Protein AF-A0A7J3P529-F1 (afdb_monomer_lite)

Radius of gyration: 32.64 Å; chains: 1; bounding box: 66×47×99 Å

Foldseek 3Di:
DDPDDDDDLVLLVVLVVQVVQDDFQDKWAWDQDPPQGTWTDGRPDTGHQVVVVVVVVVVQWDFPFKDKAWAQPPPRFRAKDKQFAAPVPRDSQKDKAFWKAFPPVRDIDGQVCQDDPVGGAHPVPRHHDDDDPPGMDGPTIWIAHPVPRDIGRDTDMWMAGPVGDIHDPVNIDIDIGTIIGRHLPRDPVSVVSVVLVVVCVVCVVVPKHKDAQDWDQDPVVRDTDTAGIWIDDPPDIDGHHDDDPPPPDPDD

Sequence (252 aa):
MAFEDELTLSELRQVEILNRLLKPGEELRPERIRGIGVVYKIGELTIREERVSTLIKLGLFRIKGHVSFAICPVCGDLDLSLNLFCPNCNSQDLEKVDLVIHYECHYADDVSRFRTPKGLVCPVCDKPLKVVGVDYGRPGISYRCSTCMSVFQFPLFSLTCSNGHVLRLDELALHRSPVLVYEPSGSRQATAVSRVLSLIEALSSHGYRAEPFAVLRGQLSHLEHVVDALVHKGEKRCAVVLIDNSVASPDT

pLDDT: mean 82.53, std 16.7, range [26.55, 97.88]

Secondary structure (DSSP, 8-state):
-PPP-PPPHHHHHHHHHHHHH--TTPEEPPEEETTTEEEEEETTEEEEHHHHHHHHHTT-EEEEEEEEEEE-TTT----EEEEEE-TTT----EEEEEEEEETTT--EEEGGGTEETTEEB-TTT--B--SBTTTEEEEEEEEEETTT--EESS-EEEEEETT--EE-GGG-EEEEEEEEEE-GGGSHHHHHHHHHHHHHHHHHHTT-EEEEEEEEE-TTT--EEEEEEEEEETTEEEEE----GGG-----

Structure (mmCIF, N/CA/C/O backbone):
data_AF-A0A7J3P529-F1
#
_entry.id   AF-A0A7J3P529-F1
#
loop_
_atom_site.group_PDB
_atom_site.id
_atom_site.type_symbol
_atom_site.label_atom_id
_atom_site.label_alt_id
_atom_site.label_comp_id
_atom_site.label_asym_id
_atom_site.label_entity_id
_atom_site.label_seq_id
_atom_site.pdbx_PDB_ins_code
_atom_site.Cartn_x
_atom_site.Cartn_y
_atom_site.Cartn_z
_atom_site.occupancy
_atom_site.B_iso_or_equiv
_atom_site.auth_seq_id
_atom_site.auth_comp_id
_atom_site.auth_asym_id
_atom_site.auth_atom_id
_atom_site.pdbx_PDB_model_num
ATOM 1 N N . MET A 1 1 ? -16.904 -19.744 36.457 1.00 27.75 1 MET A N 1
ATOM 2 C CA . MET A 1 1 ? -16.895 -18.364 36.984 1.00 27.75 1 MET A CA 1
ATOM 3 C C . MET A 1 1 ? -16.041 -17.532 36.046 1.00 27.75 1 MET A C 1
ATOM 5 O O . MET A 1 1 ? -14.833 -17.475 36.225 1.00 27.75 1 MET A O 1
ATOM 9 N N . ALA A 1 2 ? -16.642 -17.024 34.972 1.00 27.16 2 ALA A N 1
ATOM 10 C CA . ALA A 1 2 ? -15.975 -16.091 34.073 1.00 27.16 2 ALA A CA 1
ATOM 11 C C . ALA A 1 2 ? -16.267 -14.693 34.617 1.00 27.16 2 ALA A C 1
ATOM 13 O O . ALA A 1 2 ? -17.433 -14.354 34.798 1.00 27.16 2 ALA A O 1
ATOM 14 N N . PHE A 1 3 ? -15.220 -13.953 34.969 1.00 26.55 3 PHE A N 1
ATOM 15 C CA . PHE A 1 3 ? -15.341 -12.535 35.275 1.00 26.55 3 PHE A CA 1
ATOM 16 C C . PHE A 1 3 ? -15.816 -11.839 33.997 1.00 26.55 3 PHE A C 1
ATOM 18 O O . PHE A 1 3 ? -15.198 -11.981 32.944 1.00 26.55 3 PHE A O 1
ATOM 25 N N . GLU A 1 4 ? -16.970 -11.187 34.082 1.00 36.03 4 GLU A N 1
ATOM 26 C CA . GLU A 1 4 ? -17.466 -10.278 33.059 1.00 36.03 4 GLU A CA 1
ATOM 27 C C . GLU A 1 4 ? -16.518 -9.072 33.036 1.00 36.03 4 GLU A C 1
ATOM 29 O O . GLU A 1 4 ? -16.350 -8.403 34.054 1.00 36.03 4 GLU A O 1
ATOM 34 N N . ASP A 1 5 ? -15.838 -8.840 31.911 1.00 39.00 5 ASP A N 1
ATOM 35 C CA . ASP A 1 5 ? -14.937 -7.696 31.749 1.00 39.00 5 ASP A CA 1
ATOM 36 C C . ASP A 1 5 ? -15.763 -6.394 31.757 1.00 39.00 5 ASP A C 1
ATOM 38 O O . ASP A 1 5 ? -16.374 -6.013 30.752 1.00 39.00 5 ASP A O 1
ATOM 42 N N . GLU A 1 6 ? -15.810 -5.717 32.908 1.00 46.78 6 GLU A N 1
ATOM 43 C CA . GLU A 1 6 ? -16.267 -4.330 33.012 1.00 46.78 6 GLU A CA 1
ATOM 44 C C . GLU A 1 6 ? -15.322 -3.425 32.210 1.00 46.78 6 GLU A C 1
ATOM 46 O O . GLU A 1 6 ? -14.114 -3.383 32.447 1.00 46.78 6 GLU A O 1
ATOM 51 N N . LEU A 1 7 ? -15.884 -2.673 31.260 1.00 51.19 7 LEU A N 1
ATOM 52 C CA . LEU A 1 7 ? -15.149 -1.643 30.534 1.00 51.19 7 LEU A CA 1
ATOM 53 C C . LEU A 1 7 ? -14.785 -0.498 31.481 1.00 51.19 7 LEU A C 1
ATOM 55 O O . LEU A 1 7 ? -15.615 0.020 32.228 1.00 51.19 7 LEU A O 1
ATOM 59 N N . THR A 1 8 ? -13.545 -0.043 31.394 1.00 54.94 8 THR A N 1
ATOM 60 C CA . THR A 1 8 ? -13.060 1.127 32.117 1.00 54.94 8 THR A CA 1
ATOM 61 C C . THR A 1 8 ? -13.708 2.414 31.584 1.00 54.94 8 THR A C 1
ATOM 63 O O . THR A 1 8 ? -14.065 2.531 30.410 1.00 54.94 8 THR A O 1
ATOM 66 N N . LEU A 1 9 ? -13.779 3.454 32.421 1.00 49.50 9 LEU A N 1
ATOM 67 C CA . LEU A 1 9 ? -14.242 4.803 32.040 1.00 49.50 9 LEU A CA 1
ATOM 68 C C . LEU A 1 9 ? -13.561 5.366 30.782 1.00 49.50 9 LEU A C 1
ATOM 70 O O . LEU A 1 9 ? -14.163 6.097 29.995 1.00 49.50 9 LEU A O 1
ATOM 74 N N . SER A 1 10 ? -12.285 5.026 30.600 1.00 53.75 10 SER A N 1
ATOM 75 C CA . SER A 1 10 ? -11.503 5.418 29.430 1.00 53.75 10 SER A CA 1
ATOM 76 C C . SER A 1 10 ? -12.065 4.801 28.146 1.00 53.75 10 SER A C 1
ATOM 78 O O . SER A 1 10 ? -12.174 5.484 27.128 1.00 53.75 10 SER A O 1
ATOM 80 N N . GLU A 1 11 ? -12.468 3.532 28.199 1.00 57.56 11 GLU A N 1
ATOM 81 C CA . GLU A 1 11 ? -13.007 2.796 27.054 1.00 57.56 11 GLU A CA 1
ATOM 82 C C . GLU A 1 11 ? -14.413 3.282 26.691 1.00 57.56 11 GLU A C 1
ATOM 84 O O . GLU A 1 11 ? -14.696 3.509 25.516 1.00 57.56 11 GLU A O 1
ATOM 89 N N . LEU A 1 12 ? -15.262 3.568 27.682 1.00 58.19 12 LEU A N 1
ATOM 90 C CA . LEU A 1 12 ? -16.601 4.131 27.454 1.00 58.19 12 LEU A CA 1
ATOM 91 C C . LEU A 1 12 ? -16.540 5.495 26.745 1.00 58.19 12 LEU A C 1
ATOM 93 O O . LEU A 1 12 ? -17.257 5.737 25.771 1.00 58.19 12 LEU A O 1
ATOM 97 N N . ARG A 1 13 ? -15.607 6.363 27.158 1.00 58.16 13 ARG A N 1
ATOM 98 C CA . ARG A 1 13 ? -15.369 7.660 26.505 1.00 58.16 13 ARG A CA 1
ATOM 99 C C . ARG A 1 13 ? -14.863 7.510 25.065 1.00 58.16 13 ARG A C 1
ATOM 101 O O . ARG A 1 13 ? -15.197 8.327 24.208 1.00 58.16 13 ARG A O 1
ATOM 108 N N . GLN A 1 14 ? -14.061 6.482 24.777 1.00 62.91 14 GLN A N 1
ATOM 109 C CA . GLN A 1 14 ? -13.600 6.202 23.412 1.00 62.91 14 GLN A CA 1
ATOM 110 C C . GLN A 1 14 ? -14.760 5.799 22.496 1.00 62.91 14 GLN A C 1
ATOM 112 O O . GLN A 1 14 ? -14.829 6.284 21.367 1.00 62.91 14 GLN A O 1
ATOM 117 N N . VAL A 1 15 ? -15.697 4.980 22.982 1.00 66.12 15 VAL A N 1
ATOM 118 C CA . VAL A 1 15 ? -16.893 4.585 22.220 1.00 66.12 15 VAL A CA 1
ATOM 119 C C . VAL A 1 15 ? -17.758 5.803 21.878 1.00 66.12 15 VAL A C 1
ATOM 121 O O . VAL A 1 15 ? -18.191 5.940 20.735 1.00 66.12 15 VAL A O 1
ATOM 124 N N . GLU A 1 16 ? -17.974 6.718 22.828 1.00 62.94 16 GLU A N 1
ATOM 125 C CA . GLU A 1 16 ? -18.722 7.961 22.586 1.00 62.94 16 GLU A CA 1
ATOM 126 C C . GLU A 1 16 ? -18.093 8.824 21.493 1.00 62.94 16 GLU A C 1
ATOM 128 O O . GLU A 1 16 ? -18.789 9.302 20.595 1.00 62.94 16 GLU A O 1
ATOM 133 N N . ILE A 1 17 ? -16.773 9.008 21.546 1.00 66.25 17 ILE A N 1
ATOM 134 C CA . ILE A 1 17 ? -16.053 9.781 20.533 1.00 66.25 17 ILE A CA 1
ATOM 135 C C . ILE A 1 17 ? -16.208 9.120 19.159 1.00 66.25 17 ILE A C 1
ATOM 137 O O . ILE A 1 17 ? -16.487 9.810 18.183 1.00 66.25 17 ILE A O 1
ATOM 141 N N . LEU A 1 18 ? -16.083 7.794 19.072 1.00 69.44 18 LEU A N 1
ATOM 142 C CA . LEU A 1 18 ? -16.220 7.073 17.806 1.00 69.44 18 LEU A CA 1
ATOM 143 C C . LEU A 1 18 ? -17.635 7.160 17.226 1.00 69.44 18 LEU A C 1
ATOM 145 O O . LEU A 1 18 ? -17.757 7.416 16.034 1.00 69.44 18 LEU A O 1
ATOM 149 N N . ASN A 1 19 ? -18.685 7.055 18.048 1.00 70.00 19 ASN A N 1
ATOM 150 C CA . ASN A 1 19 ? -20.075 7.217 17.596 1.00 70.00 19 ASN A CA 1
ATOM 151 C C . ASN A 1 19 ? -20.349 8.612 17.004 1.00 70.00 19 ASN A C 1
ATOM 153 O O . ASN A 1 19 ? -21.225 8.764 16.158 1.00 70.00 19 ASN A O 1
ATOM 157 N N . ARG A 1 20 ? -19.609 9.642 17.440 1.00 69.81 20 ARG A N 1
ATOM 158 C CA . ARG A 1 20 ? -19.696 10.995 16.864 1.00 69.81 20 ARG A CA 1
ATOM 159 C C . ARG A 1 20 ? -18.913 11.147 15.564 1.00 69.81 20 ARG A C 1
ATOM 161 O O . ARG A 1 20 ? -19.253 12.005 14.754 1.00 69.81 20 ARG A O 1
ATOM 168 N N . LEU A 1 21 ? -17.842 10.373 15.395 1.00 72.31 21 LEU A N 1
ATOM 169 C CA . LEU A 1 21 ? -16.923 10.493 14.262 1.00 72.31 21 LEU A CA 1
ATOM 170 C C . LEU A 1 21 ? -17.248 9.536 13.111 1.00 72.31 21 LEU A C 1
ATOM 172 O O . LEU A 1 21 ? -16.840 9.816 11.989 1.00 72.31 21 LEU A O 1
ATOM 176 N N . LEU A 1 22 ? -17.945 8.430 13.379 1.00 78.88 22 LEU A N 1
ATOM 177 C CA . LEU A 1 22 ? -18.183 7.345 12.428 1.00 78.88 22 LEU A CA 1
ATOM 178 C C . LEU A 1 22 ? -19.660 6.978 12.351 1.00 78.88 22 LEU A C 1
ATOM 180 O O . LEU A 1 22 ? -20.365 6.926 13.359 1.00 78.88 22 LEU A O 1
ATOM 184 N N . LYS A 1 23 ? -20.120 6.648 11.145 1.00 82.31 23 LYS A N 1
ATOM 185 C CA . LYS A 1 23 ? -21.473 6.134 10.911 1.00 82.31 23 LYS A CA 1
ATOM 186 C C . LYS A 1 23 ? -21.479 4.603 10.927 1.00 82.31 23 LYS A C 1
ATOM 188 O O . LYS A 1 23 ? -20.543 3.990 10.416 1.00 82.31 23 LYS A O 1
ATOM 193 N N . PRO A 1 24 ? -22.523 3.942 11.458 1.00 83.19 24 PRO A N 1
ATOM 194 C CA . PRO A 1 24 ? -22.658 2.494 11.326 1.00 83.19 24 PRO A CA 1
ATOM 195 C C . PRO A 1 24 ? -22.550 2.048 9.859 1.00 83.19 24 PRO A C 1
ATOM 197 O O . PRO A 1 24 ? -23.169 2.637 8.973 1.00 83.19 24 PRO A O 1
ATOM 200 N N . GLY A 1 25 ? -21.745 1.019 9.606 1.00 86.00 25 GLY A N 1
ATOM 201 C CA . GLY A 1 25 ? -21.410 0.518 8.273 1.00 86.00 25 GLY A CA 1
ATOM 202 C C . GLY A 1 25 ? -20.250 1.241 7.580 1.00 86.00 25 GLY A C 1
ATOM 203 O O . GLY A 1 25 ? -19.843 0.809 6.501 1.00 86.00 25 GLY A O 1
ATOM 204 N N . GLU A 1 26 ? -19.698 2.307 8.167 1.00 91.75 26 GLU A N 1
ATOM 205 C CA . GLU A 1 26 ? -18.571 3.044 7.593 1.00 91.75 26 GLU A CA 1
ATOM 206 C C . GLU A 1 26 ? -17.308 2.175 7.536 1.00 91.75 26 GLU A C 1
ATOM 208 O O . GLU A 1 26 ? -16.925 1.533 8.516 1.00 91.75 26 GLU A O 1
ATOM 213 N N . GLU A 1 27 ? -16.674 2.129 6.362 1.00 94.75 27 GLU A N 1
ATOM 214 C CA . GLU A 1 27 ? -15.471 1.335 6.120 1.00 94.75 27 GLU A CA 1
ATOM 215 C C . GLU A 1 27 ? -14.218 2.178 6.364 1.00 94.75 27 GLU A C 1
ATOM 217 O O . GLU A 1 27 ? -13.994 3.189 5.702 1.00 94.75 27 GLU A O 1
ATOM 222 N N . LEU A 1 28 ? -13.358 1.701 7.256 1.00 94.19 28 LEU A N 1
ATOM 223 C CA . LEU A 1 28 ? -12.029 2.239 7.485 1.00 94.19 28 LEU A CA 1
ATOM 224 C C . LEU A 1 28 ? -11.004 1.329 6.826 1.00 94.19 28 LEU A C 1
ATOM 226 O O . LEU A 1 28 ? -10.842 0.157 7.186 1.00 94.19 28 LEU A O 1
ATOM 230 N N . ARG A 1 29 ? -10.290 1.888 5.852 1.00 96.69 29 ARG A N 1
ATOM 231 C CA . ARG A 1 29 ? -9.220 1.187 5.147 1.00 96.69 29 ARG A CA 1
ATOM 232 C C . ARG A 1 29 ? -7.872 1.639 5.707 1.00 96.69 29 ARG A C 1
ATOM 234 O O . ARG A 1 29 ? -7.688 2.840 5.905 1.00 96.69 29 ARG A O 1
ATOM 241 N N . PRO A 1 30 ? -6.934 0.711 5.945 1.00 96.81 30 PRO A N 1
ATOM 242 C CA . PRO A 1 30 ? -5.592 1.082 6.350 1.00 96.81 30 PRO A CA 1
ATOM 243 C C . PRO A 1 30 ? -4.886 1.801 5.198 1.00 96.81 30 PRO A C 1
ATOM 245 O O . PRO A 1 30 ? -4.969 1.392 4.037 1.00 96.81 30 PRO A O 1
ATOM 248 N N . GLU A 1 31 ? -4.153 2.852 5.533 1.00 94.88 31 GLU A N 1
ATOM 249 C CA . GLU A 1 31 ? -3.303 3.605 4.619 1.00 94.88 31 GLU A CA 1
ATOM 250 C C . GLU A 1 31 ? -1.857 3.569 5.109 1.00 94.88 31 GLU A C 1
ATOM 252 O O . GLU A 1 31 ? -1.594 3.547 6.311 1.00 94.88 31 GLU A O 1
ATOM 257 N N . ARG A 1 32 ? -0.900 3.607 4.178 1.00 92.75 32 ARG A N 1
ATOM 258 C CA . ARG A 1 32 ? 0.515 3.791 4.515 1.00 92.75 32 ARG A CA 1
ATOM 259 C C . ARG A 1 32 ? 0.882 5.264 4.390 1.00 92.75 32 ARG A C 1
ATOM 261 O O . ARG A 1 32 ? 0.809 5.814 3.291 1.00 92.75 32 ARG A O 1
ATOM 268 N N . ILE A 1 33 ? 1.384 5.855 5.472 1.00 89.19 33 ILE A N 1
ATOM 269 C CA . ILE A 1 33 ? 2.015 7.180 5.455 1.00 89.19 33 ILE A CA 1
ATOM 270 C C . ILE A 1 33 ? 3.512 7.024 5.730 1.00 89.19 33 ILE A C 1
ATOM 272 O O . ILE A 1 33 ? 3.902 6.437 6.743 1.00 89.19 33 ILE A O 1
ATOM 276 N N . ARG A 1 34 ? 4.344 7.569 4.831 1.00 85.31 34 ARG A N 1
ATOM 277 C CA . ARG A 1 34 ? 5.810 7.558 4.974 1.00 85.31 34 ARG A CA 1
ATOM 278 C C . ARG A 1 34 ? 6.230 8.176 6.311 1.00 85.31 34 ARG A C 1
ATOM 280 O O . ARG A 1 34 ? 5.691 9.209 6.701 1.00 85.31 34 ARG A O 1
ATOM 287 N N . GLY A 1 35 ? 7.162 7.540 7.011 1.00 81.69 35 GLY A N 1
ATOM 288 C CA . GLY A 1 35 ? 7.665 7.955 8.325 1.00 81.69 35 GLY A CA 1
ATOM 289 C C . GLY A 1 35 ? 6.720 7.719 9.512 1.00 81.69 35 GLY A C 1
ATOM 290 O O . GLY A 1 35 ? 7.147 7.871 10.654 1.00 81.69 35 GLY A O 1
ATOM 291 N N . ILE A 1 36 ? 5.456 7.337 9.285 1.00 85.19 36 ILE A N 1
ATOM 292 C CA . ILE A 1 36 ? 4.487 7.040 10.358 1.00 85.19 36 ILE A CA 1
ATOM 293 C C . ILE A 1 36 ? 4.181 5.542 10.423 1.00 85.19 36 ILE A C 1
ATOM 295 O O . ILE A 1 36 ? 4.131 4.979 11.516 1.00 85.19 36 ILE A O 1
ATOM 299 N N . GLY A 1 37 ? 3.985 4.905 9.267 1.00 88.25 37 GLY A N 1
ATOM 300 C CA . GLY A 1 37 ? 3.602 3.501 9.143 1.00 88.25 37 GLY A CA 1
ATOM 301 C C . GLY A 1 37 ? 2.157 3.325 8.673 1.00 88.25 37 GLY A C 1
ATOM 302 O O . GLY A 1 37 ? 1.649 4.134 7.889 1.00 88.25 37 GLY A O 1
ATOM 303 N N . VAL A 1 38 ? 1.506 2.248 9.120 1.00 92.38 38 VAL A N 1
ATOM 304 C CA . VAL A 1 38 ? 0.100 1.971 8.793 1.00 92.38 38 VAL A CA 1
ATOM 305 C C . VAL A 1 38 ? -0.821 2.743 9.728 1.00 92.38 38 VAL A C 1
ATOM 307 O O . VAL A 1 38 ? -0.672 2.708 10.952 1.00 92.38 38 VAL A O 1
ATOM 310 N N . VAL A 1 39 ? -1.792 3.437 9.145 1.00 88.56 39 VAL A N 1
ATOM 311 C CA . VAL A 1 39 ? -2.738 4.286 9.863 1.00 88.56 39 VAL A CA 1
ATOM 312 C C . VAL A 1 39 ? -4.167 4.088 9.370 1.00 88.56 39 VAL A C 1
ATOM 314 O O . VAL A 1 39 ? -4.399 3.629 8.256 1.00 88.56 39 VAL A O 1
ATOM 317 N N . TYR A 1 40 ? -5.121 4.502 10.194 1.00 89.88 40 TYR A N 1
ATOM 318 C CA . TYR A 1 40 ? -6.536 4.619 9.871 1.00 89.88 40 TYR A CA 1
ATOM 319 C C . TYR A 1 40 ? -6.954 6.069 10.081 1.00 89.88 40 TYR A C 1
ATOM 321 O O . TYR A 1 40 ? -6.593 6.690 11.087 1.00 89.88 40 TYR A O 1
ATOM 329 N N . LYS A 1 41 ? -7.717 6.603 9.130 1.00 86.38 41 LYS A N 1
ATOM 330 C CA . LYS A 1 41 ? -8.313 7.933 9.238 1.00 86.38 41 LYS A CA 1
ATOM 331 C C . LYS A 1 41 ? -9.715 7.816 9.814 1.00 86.38 41 LYS A C 1
ATOM 333 O O . LYS A 1 41 ? -10.511 7.037 9.304 1.00 86.38 41 LYS A O 1
ATOM 338 N N . ILE A 1 42 ? -9.996 8.564 10.875 1.00 79.38 42 ILE A N 1
ATOM 339 C CA . ILE A 1 42 ? -11.308 8.625 11.531 1.00 79.38 42 ILE A CA 1
ATOM 340 C C . ILE A 1 42 ? -11.661 10.102 11.690 1.00 79.38 42 ILE A C 1
ATOM 342 O O . ILE A 1 42 ? -11.084 10.794 12.533 1.00 79.38 42 ILE A O 1
ATOM 346 N N . GLY A 1 43 ? -12.559 10.605 10.841 1.00 78.00 43 GLY A N 1
ATOM 347 C CA . GLY A 1 43 ? -12.723 12.048 10.654 1.00 78.00 43 GLY A CA 1
ATOM 348 C C . GLY A 1 43 ? -11.384 12.707 10.291 1.00 78.00 43 GLY A C 1
ATOM 349 O O . GLY A 1 43 ? -10.669 12.230 9.414 1.00 78.00 43 GLY A O 1
ATOM 350 N N . GLU A 1 44 ? -11.010 13.756 11.025 1.00 77.38 44 GLU A N 1
ATOM 351 C CA . GLU A 1 44 ? -9.729 14.469 10.865 1.00 77.38 44 GLU A CA 1
ATOM 352 C C . GLU A 1 44 ? -8.549 13.799 11.600 1.00 77.38 44 GLU A C 1
ATOM 354 O O . GLU A 1 44 ? -7.413 14.277 11.559 1.00 77.38 44 GLU A O 1
ATOM 359 N N . LEU A 1 45 ? -8.790 12.698 12.320 1.00 72.75 45 LEU A N 1
ATOM 360 C CA . LEU A 1 45 ? -7.760 12.020 13.104 1.00 72.75 45 LEU A CA 1
ATOM 361 C C . LEU A 1 45 ? -7.021 10.985 12.262 1.00 72.75 45 LEU A C 1
ATOM 363 O O . LEU A 1 45 ? -7.628 10.193 11.548 1.00 72.75 45 LEU A O 1
ATOM 367 N N . THR A 1 46 ? -5.700 10.930 12.433 1.00 78.75 46 THR A N 1
ATOM 368 C CA . THR A 1 46 ? -4.851 9.854 11.908 1.00 78.75 46 THR A CA 1
ATOM 369 C C . THR A 1 46 ? -4.375 8.985 13.066 1.00 78.75 46 THR A C 1
ATOM 371 O O . THR A 1 46 ? -3.650 9.449 13.947 1.00 78.75 46 THR A O 1
ATOM 374 N N . ILE A 1 47 ? -4.789 7.720 13.078 1.00 78.12 47 ILE A N 1
ATOM 375 C CA . ILE A 1 47 ? -4.513 6.783 14.170 1.00 78.12 47 ILE A CA 1
ATOM 376 C C . ILE A 1 47 ? -3.646 5.641 13.650 1.00 78.12 47 ILE A C 1
ATOM 378 O O . ILE A 1 47 ? -4.009 4.977 12.687 1.00 78.12 47 ILE A O 1
ATOM 382 N N . ARG A 1 48 ? -2.507 5.389 14.300 1.00 81.69 48 ARG A N 1
ATOM 383 C CA . ARG A 1 48 ? -1.628 4.258 13.969 1.00 81.69 48 ARG A CA 1
ATOM 384 C C . ARG A 1 48 ? -2.308 2.920 14.261 1.00 81.69 48 ARG A C 1
ATOM 386 O O . ARG A 1 48 ? -3.055 2.805 15.235 1.00 81.69 48 ARG A O 1
ATOM 393 N N . GLU A 1 49 ? -2.045 1.920 13.430 1.00 84.56 49 GLU A N 1
ATOM 394 C CA . GLU A 1 49 ? -2.697 0.608 13.482 1.00 84.56 49 GLU A CA 1
ATOM 395 C C . GLU A 1 49 ? -2.623 -0.069 14.857 1.00 84.56 49 GLU A C 1
ATOM 397 O O . GLU A 1 49 ? -3.624 -0.612 15.329 1.00 84.56 49 GLU A O 1
ATOM 402 N N . GLU A 1 50 ? -1.490 0.025 15.554 1.00 76.62 50 GLU A N 1
ATOM 403 C CA . GLU A 1 50 ? -1.328 -0.546 16.892 1.00 76.62 50 GLU A CA 1
ATOM 404 C C . GLU A 1 50 ? -2.366 -0.010 17.889 1.00 76.62 50 GLU A C 1
ATOM 406 O O . GLU A 1 50 ? -2.830 -0.750 18.754 1.00 76.62 50 GLU A O 1
ATOM 411 N N . ARG A 1 51 ? -2.807 1.246 17.735 1.00 70.81 51 ARG A N 1
ATOM 412 C CA . ARG A 1 51 ? -3.844 1.854 18.581 1.00 70.81 51 ARG A CA 1
ATOM 413 C C . ARG A 1 51 ? -5.250 1.446 18.154 1.00 70.81 51 ARG A C 1
ATOM 415 O O . ARG A 1 51 ? -6.141 1.365 18.994 1.00 70.81 51 ARG A O 1
ATOM 422 N N . VAL A 1 52 ? -5.448 1.167 16.867 1.00 75.94 52 VAL A N 1
ATOM 423 C CA . VAL A 1 52 ? -6.723 0.661 16.339 1.00 75.94 52 VAL A CA 1
ATOM 424 C C . VAL A 1 52 ? -6.976 -0.771 16.801 1.00 75.94 52 VAL A C 1
ATOM 426 O O . VAL A 1 52 ? -8.121 -1.132 17.054 1.00 75.94 52 VAL A O 1
ATOM 429 N N . SER A 1 53 ? -5.921 -1.562 17.023 1.00 68.81 53 SER A N 1
ATOM 430 C CA . SER A 1 53 ? -6.045 -2.919 17.570 1.00 68.81 53 SER A CA 1
ATOM 431 C C . SER A 1 53 ? -6.818 -2.966 18.897 1.00 68.81 53 SER A C 1
ATOM 433 O O . SER A 1 53 ? -7.622 -3.874 19.109 1.00 68.81 53 SER A O 1
ATOM 435 N N . THR A 1 54 ? -6.651 -1.956 19.758 1.00 65.00 54 THR A N 1
ATOM 436 C CA . THR A 1 54 ? -7.416 -1.814 21.004 1.00 65.00 54 THR A CA 1
ATOM 437 C C . THR A 1 54 ? -8.898 -1.582 20.723 1.00 65.00 54 THR A C 1
ATOM 439 O O . THR A 1 54 ? -9.741 -2.220 21.338 1.00 65.00 54 THR A O 1
ATOM 442 N N . LEU A 1 55 ? -9.227 -0.742 19.739 1.00 68.25 55 LEU A N 1
ATOM 443 C CA . LEU A 1 55 ? -10.613 -0.450 19.364 1.00 68.25 55 LEU A CA 1
ATOM 444 C C . LEU A 1 55 ? -11.328 -1.662 18.747 1.00 68.25 55 LEU A C 1
ATOM 446 O O . LEU A 1 55 ? -12.527 -1.838 18.946 1.00 68.25 55 LEU A O 1
ATOM 450 N N . ILE A 1 56 ? -10.598 -2.519 18.026 1.00 70.31 56 ILE A N 1
ATOM 451 C CA . ILE A 1 56 ? -11.131 -3.785 17.501 1.00 70.31 56 ILE A CA 1
ATOM 452 C C . ILE A 1 56 ? -11.510 -4.724 18.654 1.00 70.31 56 ILE A C 1
ATOM 454 O O . ILE A 1 56 ? -12.576 -5.336 18.614 1.00 70.31 56 ILE A O 1
ATOM 458 N N . LYS A 1 57 ? -10.678 -4.812 19.703 1.00 68.50 57 LYS A N 1
ATOM 459 C CA . LYS A 1 57 ? -10.951 -5.655 20.883 1.00 68.50 57 LYS A CA 1
ATOM 460 C C . LYS A 1 57 ? -12.215 -5.240 21.637 1.00 68.50 57 LYS A C 1
ATOM 462 O O . LYS A 1 57 ? -12.852 -6.094 22.237 1.00 68.50 57 LYS A O 1
ATOM 467 N N . LEU A 1 58 ? -12.614 -3.969 21.542 1.00 66.56 58 LEU A N 1
ATOM 468 C CA . LEU A 1 58 ? -13.872 -3.461 22.106 1.00 66.56 58 LEU A CA 1
ATOM 469 C C . LEU A 1 58 ? -15.126 -3.944 21.346 1.00 66.56 58 LEU A C 1
ATOM 471 O O . LEU A 1 58 ? -16.247 -3.613 21.729 1.00 66.56 58 LEU A O 1
ATOM 475 N N . GLY A 1 59 ? -14.966 -4.697 20.252 1.00 69.31 59 GLY A N 1
ATOM 476 C CA . GLY A 1 59 ? -16.083 -5.256 19.486 1.00 69.31 59 GLY A CA 1
ATOM 477 C C . GLY A 1 59 ? -16.870 -4.220 18.678 1.00 69.31 59 GLY A C 1
ATOM 478 O O . GLY A 1 59 ? -17.996 -4.490 18.279 1.00 69.31 59 GLY A O 1
ATOM 479 N N . LEU A 1 60 ? -16.293 -3.037 18.441 1.00 74.88 60 LEU A N 1
ATOM 480 C CA . LEU A 1 60 ? -16.925 -1.934 17.699 1.00 74.88 60 LEU A CA 1
ATOM 481 C C . LEU A 1 60 ? -16.779 -2.055 16.179 1.00 74.88 60 LEU A C 1
ATOM 483 O O . LEU A 1 60 ? -17.384 -1.287 15.432 1.00 74.88 60 LEU A O 1
ATOM 487 N N . PHE A 1 61 ? -15.920 -2.961 15.721 1.00 83.06 61 PHE A N 1
ATOM 488 C CA . PHE A 1 61 ? -15.575 -3.110 14.318 1.00 83.06 61 PHE A CA 1
ATOM 489 C C . PHE A 1 61 ? -15.688 -4.565 13.900 1.00 83.06 61 PHE A C 1
ATOM 491 O O . PHE A 1 61 ? -15.167 -5.460 14.567 1.00 83.06 61 PHE A O 1
ATOM 498 N N . ARG A 1 62 ? -16.274 -4.788 12.728 1.00 87.62 62 ARG A N 1
ATOM 499 C CA . ARG A 1 62 ? -16.183 -6.060 12.020 1.00 87.62 62 ARG A CA 1
ATOM 500 C C . ARG A 1 62 ? -15.058 -5.997 10.999 1.00 87.62 62 ARG A C 1
ATOM 502 O O . ARG A 1 62 ? -14.916 -5.020 10.266 1.00 87.62 62 ARG A O 1
ATOM 509 N N .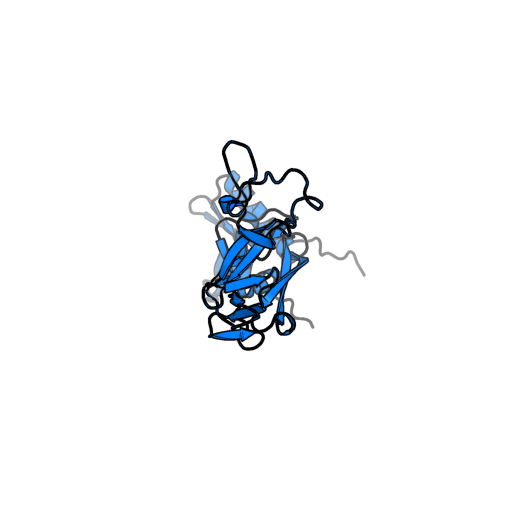 ILE A 1 63 ? -14.282 -7.069 10.897 1.00 90.88 63 ILE A N 1
ATOM 510 C CA . ILE A 1 63 ? -13.254 -7.195 9.861 1.00 90.88 63 ILE A CA 1
ATOM 511 C C . ILE A 1 63 ? -13.927 -7.642 8.558 1.00 90.88 63 ILE A C 1
ATOM 513 O O . ILE A 1 63 ? -14.546 -8.704 8.497 1.00 90.88 63 ILE A O 1
ATOM 517 N N . LYS A 1 64 ? -13.812 -6.829 7.505 1.00 95.00 64 LYS A N 1
ATOM 518 C CA . LYS A 1 64 ? -14.334 -7.136 6.159 1.00 95.00 64 LYS A CA 1
ATOM 519 C C . LYS A 1 64 ? -13.304 -7.838 5.275 1.00 95.00 64 LYS A C 1
ATOM 521 O O . LYS A 1 64 ? -13.674 -8.586 4.377 1.00 95.00 64 LYS A O 1
ATOM 526 N N . GLY A 1 65 ? -12.019 -7.588 5.507 1.00 96.19 65 GLY A N 1
ATOM 527 C CA . GLY A 1 65 ? -10.930 -8.092 4.676 1.00 96.19 65 GLY A CA 1
ATOM 528 C C . GLY A 1 65 ? -9.577 -7.590 5.161 1.00 96.19 65 GLY A C 1
ATOM 529 O O . GLY A 1 65 ? -9.461 -7.156 6.302 1.00 96.19 65 GLY A O 1
ATOM 530 N N . HIS A 1 66 ? -8.558 -7.654 4.301 1.00 96.69 66 HIS A N 1
ATOM 531 C CA . HIS A 1 66 ? -7.208 -7.179 4.610 1.00 96.69 66 HIS A CA 1
ATOM 532 C C . HIS A 1 66 ? -6.584 -6.459 3.411 1.00 96.69 66 HIS A C 1
ATOM 534 O O . HIS A 1 66 ? -6.873 -6.798 2.264 1.00 96.69 66 HIS A O 1
ATOM 540 N N . VAL A 1 67 ? -5.690 -5.516 3.692 1.00 97.31 67 VAL A N 1
ATOM 541 C CA . VAL A 1 67 ? -4.753 -4.919 2.735 1.00 97.31 67 VAL A CA 1
ATOM 542 C C . VAL A 1 67 ? -3.346 -5.384 3.100 1.00 97.31 67 VAL A C 1
ATOM 544 O O . VAL A 1 67 ? -2.999 -5.440 4.279 1.00 97.31 67 VAL A O 1
ATOM 547 N N . SER A 1 68 ? -2.544 -5.740 2.099 1.00 96.44 68 SER A N 1
ATOM 548 C CA . SER A 1 68 ? -1.150 -6.147 2.290 1.00 96.44 68 SER A CA 1
ATOM 549 C C . SER A 1 68 ? -0.202 -5.009 1.934 1.00 96.44 68 SER A C 1
ATOM 551 O O . SER A 1 68 ? -0.282 -4.454 0.839 1.00 96.44 68 SER A O 1
ATOM 553 N N . PHE A 1 69 ? 0.727 -4.710 2.835 1.00 95.56 69 PHE A N 1
ATOM 554 C CA . PHE A 1 69 ? 1.820 -3.773 2.619 1.00 95.56 69 PHE A CA 1
ATOM 555 C C . PHE A 1 69 ? 3.142 -4.533 2.554 1.00 95.56 69 PHE A C 1
ATOM 557 O O . PHE A 1 69 ? 3.420 -5.381 3.401 1.00 95.56 69 PHE A O 1
ATOM 564 N N . ALA A 1 70 ? 3.957 -4.229 1.545 1.00 95.31 70 ALA A N 1
ATOM 565 C CA . ALA A 1 70 ? 5.320 -4.736 1.474 1.00 95.31 70 ALA A CA 1
ATOM 566 C C . ALA A 1 70 ? 6.170 -4.100 2.577 1.00 95.31 70 ALA A C 1
ATOM 568 O O . ALA A 1 70 ? 6.155 -2.877 2.737 1.00 95.31 70 ALA A O 1
ATOM 569 N N . ILE A 1 71 ? 6.912 -4.933 3.303 1.00 95.50 71 ILE A N 1
ATOM 570 C CA . ILE A 1 71 ? 7.796 -4.511 4.385 1.00 95.50 71 ILE A CA 1
ATOM 571 C C . ILE A 1 71 ? 9.180 -5.134 4.231 1.00 95.50 71 ILE A C 1
ATOM 573 O O . ILE A 1 71 ? 9.349 -6.202 3.635 1.00 95.50 71 ILE A O 1
ATOM 577 N N . CYS A 1 72 ? 10.181 -4.472 4.803 1.00 96.00 72 CYS A N 1
ATOM 578 C CA . CYS A 1 72 ? 11.501 -5.056 4.958 1.00 96.00 72 CYS A CA 1
ATOM 579 C C . CYS A 1 72 ? 11.414 -6.266 5.907 1.00 96.00 72 CYS A C 1
ATOM 581 O O . CYS A 1 72 ? 10.992 -6.093 7.051 1.00 96.00 72 CYS A O 1
ATOM 583 N N . PRO A 1 73 ? 11.851 -7.469 5.498 1.00 96.06 73 PRO A N 1
ATOM 584 C CA . PRO A 1 73 ? 11.819 -8.648 6.365 1.00 96.06 73 PRO A CA 1
ATOM 585 C C . PRO A 1 73 ? 12.812 -8.553 7.535 1.00 96.06 73 PRO A C 1
ATOM 587 O O . PRO A 1 73 ? 12.675 -9.282 8.510 1.00 96.06 73 PRO A O 1
ATOM 590 N N . VAL A 1 74 ? 13.811 -7.665 7.443 1.00 95.69 74 VAL A N 1
ATOM 591 C CA . VAL A 1 74 ? 14.870 -7.513 8.452 1.00 95.69 74 VAL A CA 1
ATOM 592 C C . VAL A 1 74 ? 14.449 -6.567 9.577 1.00 95.69 74 VAL A C 1
ATOM 594 O O . VAL A 1 74 ? 14.619 -6.899 10.745 1.00 95.69 74 VAL A O 1
ATOM 597 N N . CYS A 1 75 ? 13.902 -5.391 9.249 1.00 94.31 75 CYS A N 1
ATOM 598 C CA . CYS A 1 75 ? 13.556 -4.365 10.244 1.00 94.31 75 CYS A CA 1
ATOM 599 C C . CYS A 1 75 ? 12.066 -3.998 10.309 1.00 94.31 75 CYS A C 1
ATOM 601 O O . CYS A 1 75 ? 11.692 -3.149 11.112 1.00 94.31 75 CYS A O 1
ATOM 603 N N . GLY A 1 76 ? 11.213 -4.597 9.472 1.00 92.25 76 GLY A N 1
ATOM 604 C CA . GLY A 1 76 ? 9.772 -4.318 9.435 1.00 92.25 76 GLY A CA 1
ATOM 605 C C . GLY A 1 76 ? 9.390 -2.977 8.801 1.00 92.25 76 GLY A C 1
ATOM 606 O O . GLY A 1 76 ? 8.217 -2.613 8.803 1.00 92.25 76 GLY A O 1
ATOM 607 N N . ASP A 1 77 ? 10.358 -2.239 8.257 1.00 92.50 77 ASP A N 1
ATOM 608 C CA . ASP A 1 77 ? 10.121 -0.924 7.671 1.00 92.50 77 ASP A CA 1
ATOM 609 C C . ASP A 1 77 ? 9.219 -0.993 6.428 1.00 92.50 77 ASP A C 1
ATOM 611 O O . ASP A 1 77 ? 9.411 -1.831 5.544 1.00 92.50 77 ASP A O 1
ATOM 615 N N . LEU A 1 78 ? 8.247 -0.082 6.365 1.00 91.88 78 LEU A N 1
ATOM 616 C CA . LEU A 1 78 ? 7.279 0.047 5.276 1.00 91.88 78 LEU A CA 1
ATOM 617 C C . LEU A 1 78 ? 7.763 0.992 4.168 1.00 91.88 78 LEU A C 1
ATOM 619 O O . LEU A 1 78 ? 7.177 1.016 3.078 1.00 91.88 78 LEU A O 1
ATOM 623 N N . ASP A 1 79 ? 8.806 1.784 4.426 1.00 92.81 79 ASP A N 1
ATOM 624 C CA . ASP A 1 79 ? 9.330 2.777 3.494 1.00 92.81 79 ASP A CA 1
ATOM 625 C C . ASP A 1 79 ? 10.410 2.184 2.590 1.00 92.81 79 ASP A C 1
ATOM 627 O O . ASP A 1 79 ? 11.613 2.302 2.810 1.00 92.81 79 ASP A O 1
ATOM 631 N N . LEU A 1 80 ? 9.936 1.543 1.521 1.00 93.50 80 LEU A N 1
ATOM 632 C CA . LEU A 1 80 ? 10.765 0.941 0.483 1.00 93.50 80 LEU A CA 1
ATOM 633 C C . LEU A 1 80 ? 10.900 1.876 -0.726 1.00 93.50 80 LEU A C 1
ATOM 635 O O . LEU A 1 80 ? 9.901 2.339 -1.290 1.00 93.50 80 LEU A O 1
ATOM 639 N N . SER A 1 81 ? 12.140 2.120 -1.141 1.00 94.81 81 SER A N 1
ATOM 640 C CA . SER A 1 81 ? 12.496 2.870 -2.349 1.00 94.81 81 SER A CA 1
ATOM 641 C C . SER A 1 81 ? 12.873 1.914 -3.474 1.00 94.81 81 SER A C 1
ATOM 643 O O . SER A 1 81 ? 13.654 0.994 -3.257 1.00 94.81 81 SER A O 1
ATOM 645 N N . LEU A 1 82 ? 12.325 2.134 -4.671 1.00 95.56 82 LEU A N 1
ATOM 646 C CA . LEU A 1 82 ? 12.676 1.387 -5.878 1.00 95.56 82 LEU A CA 1
ATOM 647 C C . LEU A 1 82 ? 13.913 2.001 -6.528 1.00 95.56 82 LEU A C 1
ATOM 649 O O . LEU A 1 82 ? 13.909 3.180 -6.875 1.00 95.56 82 LEU A O 1
ATOM 653 N N . ASN A 1 83 ? 14.927 1.177 -6.750 1.00 95.94 83 ASN A N 1
ATOM 654 C CA . ASN A 1 83 ? 16.142 1.540 -7.458 1.00 95.94 83 ASN A CA 1
ATOM 655 C C . ASN A 1 83 ? 16.183 0.807 -8.795 1.00 95.94 83 ASN A C 1
ATOM 657 O O . ASN A 1 83 ? 15.939 -0.397 -8.832 1.00 95.94 83 ASN A O 1
ATOM 661 N N . LEU A 1 84 ? 16.516 1.514 -9.873 1.00 97.06 84 LEU A N 1
ATOM 662 C CA . LEU A 1 84 ? 16.668 0.944 -11.212 1.00 97.06 84 LEU A CA 1
ATOM 663 C C . LEU A 1 84 ? 18.140 0.975 -11.626 1.00 97.06 84 LEU A C 1
ATOM 665 O O . LEU A 1 84 ? 18.832 1.952 -11.349 1.00 97.06 84 LEU A O 1
ATOM 669 N N . PHE A 1 85 ? 18.601 -0.073 -12.306 1.00 97.25 85 PHE A N 1
ATOM 670 C CA . PHE A 1 85 ? 19.991 -0.237 -12.720 1.00 97.25 85 PHE A CA 1
ATOM 671 C C . PHE A 1 85 ? 20.095 -0.732 -14.162 1.00 97.25 85 PHE A C 1
ATOM 673 O O . PHE A 1 85 ? 19.267 -1.504 -14.656 1.00 97.25 85 PHE A O 1
ATOM 680 N N . CYS A 1 86 ? 21.164 -0.310 -14.830 1.00 97.88 86 CYS A N 1
ATOM 681 C CA . CYS A 1 86 ? 21.553 -0.810 -16.136 1.00 97.88 86 CYS A CA 1
ATOM 682 C C . CYS A 1 86 ? 21.948 -2.296 -16.053 1.00 97.88 86 CYS A C 1
ATOM 684 O O . CYS A 1 86 ? 22.859 -2.622 -15.293 1.00 97.88 86 CYS A O 1
ATOM 686 N N . PRO A 1 87 ? 21.375 -3.196 -16.871 1.00 97.75 87 PRO A N 1
ATOM 687 C CA . PRO A 1 87 ? 21.760 -4.606 -16.883 1.00 97.75 87 PRO A CA 1
ATOM 688 C C . PRO A 1 87 ? 23.188 -4.844 -17.395 1.00 97.75 87 PRO A C 1
ATOM 690 O O . PRO A 1 87 ? 23.767 -5.884 -17.105 1.00 97.75 87 PRO A O 1
ATOM 693 N N . ASN A 1 88 ? 23.768 -3.892 -18.133 1.00 97.44 88 ASN A N 1
ATOM 694 C CA . ASN A 1 88 ? 25.089 -4.052 -18.747 1.00 97.44 88 ASN A CA 1
ATOM 695 C C . ASN A 1 88 ? 26.241 -3.520 -17.885 1.00 97.44 88 ASN A C 1
ATOM 697 O O . ASN A 1 88 ? 27.353 -4.027 -17.980 1.00 97.44 88 ASN A O 1
ATOM 701 N N . CYS A 1 89 ? 26.007 -2.488 -17.066 1.00 97.62 89 CYS A N 1
ATOM 702 C CA . CYS A 1 89 ? 27.064 -1.867 -16.254 1.00 97.62 89 CYS A CA 1
ATOM 703 C C . CYS A 1 89 ? 26.659 -1.545 -14.809 1.00 97.62 89 CYS A C 1
ATOM 705 O O . CYS A 1 89 ? 27.450 -0.966 -14.073 1.00 97.62 89 CYS A O 1
ATOM 707 N N . ASN A 1 90 ? 25.432 -1.882 -14.406 1.00 97.00 90 ASN A N 1
ATOM 708 C CA . ASN A 1 90 ? 24.882 -1.649 -13.070 1.00 97.00 90 ASN A CA 1
ATOM 709 C C . ASN A 1 90 ? 24.796 -0.171 -12.624 1.00 97.00 90 ASN A C 1
ATOM 711 O O . ASN A 1 90 ? 24.593 0.107 -11.446 1.00 97.00 90 ASN A O 1
ATOM 715 N N . SER A 1 91 ? 24.923 0.789 -13.548 1.00 97.75 91 SER A N 1
ATOM 716 C CA . SER A 1 91 ? 24.718 2.221 -13.276 1.00 97.75 91 SER A CA 1
ATOM 717 C C . SER A 1 91 ? 23.236 2.564 -13.074 1.00 97.75 91 SER A C 1
ATOM 719 O O . SER A 1 91 ? 22.375 1.990 -13.742 1.00 97.75 91 SER A O 1
ATOM 721 N N . GLN A 1 92 ? 22.948 3.528 -12.194 1.00 96.81 92 GLN A N 1
ATOM 722 C CA . GLN A 1 92 ? 21.607 4.100 -11.985 1.00 96.81 92 GLN A CA 1
ATOM 723 C C . GLN A 1 92 ? 21.316 5.313 -12.885 1.00 96.81 92 GLN A C 1
ATOM 725 O O . GLN A 1 92 ? 20.198 5.823 -12.882 1.00 96.81 92 GLN A O 1
ATOM 730 N N . ASP A 1 93 ? 22.307 5.781 -13.650 1.00 97.62 93 ASP A N 1
ATOM 731 C CA . ASP A 1 93 ? 22.172 6.914 -14.569 1.00 97.62 93 ASP A CA 1
ATOM 732 C C . ASP A 1 93 ? 21.441 6.468 -15.844 1.00 97.62 93 ASP A C 1
ATOM 734 O O . ASP A 1 93 ? 22.049 6.050 -16.839 1.00 97.62 93 ASP A O 1
ATOM 738 N N . LEU A 1 94 ? 20.110 6.441 -15.736 1.00 96.81 94 LEU A N 1
ATOM 739 C CA . LEU A 1 94 ? 19.184 5.954 -16.749 1.00 96.81 94 LEU A CA 1
ATOM 740 C C . LEU A 1 94 ? 18.244 7.069 -17.214 1.00 96.81 94 LEU A C 1
ATOM 742 O O . LEU A 1 94 ? 17.533 7.678 -16.416 1.00 96.81 94 LEU A O 1
ATOM 746 N N . GLU A 1 95 ? 18.154 7.245 -18.526 1.00 95.69 95 GLU A N 1
ATOM 747 C CA . GLU A 1 95 ? 17.189 8.115 -19.188 1.00 95.69 95 GLU A CA 1
ATOM 748 C C . GLU A 1 95 ? 16.064 7.277 -19.805 1.00 95.69 95 GLU A C 1
ATOM 750 O O . GLU A 1 95 ? 16.309 6.282 -20.490 1.00 95.69 95 GLU A O 1
ATOM 755 N N . LYS A 1 96 ? 14.808 7.675 -19.587 1.00 95.25 96 LYS A N 1
ATOM 756 C CA . LYS A 1 96 ? 13.652 7.046 -20.235 1.00 95.25 96 LYS A CA 1
ATOM 757 C C . LYS A 1 96 ? 13.499 7.597 -21.653 1.00 95.25 96 LYS A C 1
ATOM 759 O O . LYS A 1 96 ? 13.361 8.804 -21.818 1.00 95.25 96 LYS A O 1
ATOM 764 N N . VAL A 1 97 ? 13.439 6.716 -22.647 1.00 94.44 97 VAL A N 1
ATOM 765 C CA . VAL A 1 97 ? 13.327 7.069 -24.072 1.00 94.44 97 VAL A CA 1
ATOM 766 C C . VAL A 1 97 ? 12.181 6.307 -24.744 1.00 94.44 97 VAL A C 1
ATOM 768 O O . VAL A 1 97 ? 11.873 5.178 -24.364 1.00 94.44 97 VAL A O 1
ATOM 771 N N . ASP A 1 98 ? 11.537 6.904 -25.744 1.00 94.62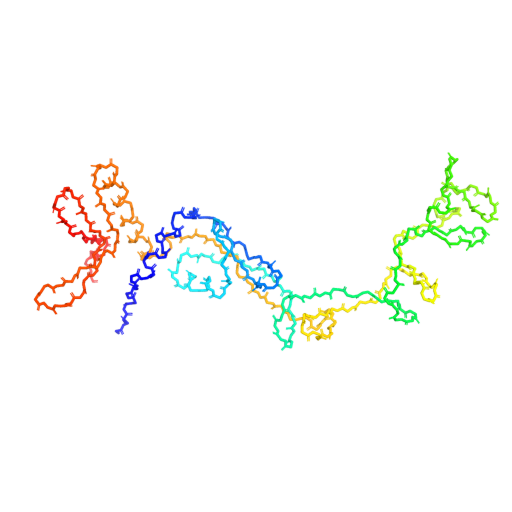 98 ASP A N 1
ATOM 772 C CA . ASP A 1 98 ? 10.578 6.230 -26.631 1.00 94.62 98 ASP A CA 1
ATOM 773 C C . ASP A 1 98 ? 11.316 5.825 -27.909 1.00 94.62 98 ASP A C 1
ATOM 775 O O . ASP A 1 98 ? 11.518 6.635 -28.815 1.00 94.62 98 ASP A O 1
ATOM 779 N N . LEU A 1 99 ? 11.806 4.585 -27.931 1.00 94.19 99 LEU A N 1
ATOM 780 C CA . LEU A 1 99 ? 12.785 4.132 -28.913 1.00 94.19 99 LEU A CA 1
ATOM 781 C C . LEU A 1 99 ? 12.151 3.926 -30.293 1.00 94.19 99 LEU A C 1
ATOM 783 O O . LEU A 1 99 ? 11.161 3.205 -30.443 1.00 94.19 99 LEU A O 1
ATOM 787 N N . VAL A 1 100 ? 12.795 4.491 -31.310 1.00 94.88 100 VAL A N 1
ATOM 788 C CA . VAL A 1 100 ? 12.519 4.260 -32.729 1.00 94.88 100 VAL A CA 1
ATOM 789 C C . VAL A 1 100 ? 13.768 3.684 -33.383 1.00 94.88 100 VAL A C 1
ATOM 791 O O . VAL A 1 100 ? 14.859 4.209 -33.196 1.00 94.88 100 VAL A O 1
ATOM 794 N N . ILE A 1 101 ? 13.600 2.611 -34.154 1.00 94.62 101 ILE A N 1
ATOM 795 C CA . ILE A 1 101 ? 14.660 1.919 -34.894 1.00 94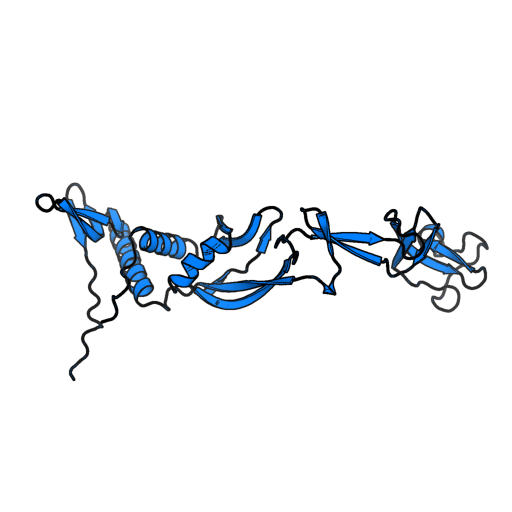.62 101 ILE A CA 1
ATOM 796 C C . ILE A 1 101 ? 14.297 1.971 -36.374 1.00 94.62 101 ILE A C 1
ATOM 798 O O . ILE A 1 101 ? 13.360 1.299 -36.796 1.00 94.62 101 ILE A O 1
ATOM 802 N N . HIS A 1 102 ? 15.015 2.744 -37.181 1.00 96.88 102 HIS A N 1
ATOM 803 C CA . HIS A 1 102 ? 14.814 2.729 -38.628 1.00 96.88 102 HIS A CA 1
ATOM 804 C C . HIS A 1 102 ? 15.427 1.455 -39.215 1.00 96.88 102 HIS A C 1
ATOM 806 O O . HIS A 1 102 ? 16.617 1.208 -39.028 1.00 96.88 102 HIS A O 1
ATOM 812 N N . TYR A 1 103 ? 14.637 0.634 -39.910 1.00 96.31 103 TYR A N 1
ATOM 813 C CA . TYR A 1 103 ? 15.114 -0.681 -40.339 1.00 96.31 103 TYR A CA 1
ATOM 814 C C . TYR A 1 103 ? 16.127 -0.607 -41.477 1.00 96.31 103 TYR A C 1
ATOM 816 O O . TYR A 1 103 ? 17.056 -1.406 -41.493 1.00 96.31 103 TYR A O 1
ATOM 824 N N . GLU A 1 104 ? 15.989 0.359 -42.388 1.00 95.69 104 GLU A N 1
ATOM 825 C CA . GLU A 1 104 ? 16.846 0.421 -43.573 1.00 95.69 104 GLU A CA 1
ATOM 826 C C . GLU A 1 104 ? 18.281 0.871 -43.258 1.00 95.69 104 GLU A C 1
ATOM 828 O O . GLU A 1 104 ? 19.229 0.332 -43.820 1.00 95.69 104 GLU A O 1
ATOM 833 N N . CYS A 1 105 ? 18.463 1.845 -42.359 1.00 96.12 105 CYS A N 1
ATOM 834 C CA . CYS A 1 105 ? 19.799 2.335 -41.985 1.00 96.12 105 CYS A CA 1
ATOM 835 C C . CYS A 1 105 ? 20.249 1.919 -40.579 1.00 96.12 105 CYS A C 1
ATOM 837 O O . CYS A 1 105 ? 21.317 2.333 -40.134 1.00 96.12 105 CYS A O 1
ATOM 839 N N . HIS A 1 106 ? 19.426 1.149 -39.864 1.00 93.75 106 HIS A N 1
ATOM 840 C CA . HIS A 1 106 ? 19.661 0.674 -38.495 1.00 93.75 106 HIS A CA 1
ATOM 841 C C . HIS A 1 106 ? 19.871 1.766 -37.432 1.00 93.75 106 HIS A C 1
ATOM 843 O O . HIS A 1 106 ? 20.242 1.457 -36.300 1.00 93.75 106 HIS A O 1
ATOM 849 N N . TYR A 1 107 ? 19.610 3.038 -37.751 1.00 93.94 107 TYR A N 1
ATOM 850 C CA . TYR A 1 107 ? 19.694 4.112 -36.767 1.00 93.94 107 TYR A CA 1
ATOM 851 C C . TYR A 1 107 ? 18.576 3.975 -35.728 1.00 93.94 107 TYR A C 1
ATOM 853 O O . TYR A 1 107 ? 17.396 3.890 -36.083 1.00 93.94 107 TYR A O 1
ATOM 861 N N . ALA A 1 108 ? 18.960 3.973 -34.451 1.00 91.62 108 ALA A N 1
ATOM 862 C CA . ALA A 1 108 ? 18.063 3.818 -33.318 1.00 91.62 108 ALA A CA 1
ATOM 863 C C . ALA A 1 108 ? 18.254 4.958 -32.315 1.00 91.62 108 ALA A C 1
ATOM 865 O O . ALA A 1 108 ? 19.363 5.177 -31.830 1.00 91.62 108 ALA A O 1
ATOM 866 N N . ASP A 1 109 ? 17.181 5.681 -32.000 1.00 91.75 109 ASP A N 1
ATOM 867 C CA . ASP A 1 109 ? 17.223 6.797 -31.051 1.00 91.75 109 ASP A CA 1
ATOM 868 C C . ASP A 1 109 ? 15.821 7.110 -30.494 1.00 91.75 109 ASP A C 1
ATOM 870 O O . ASP A 1 109 ? 14.838 6.459 -30.852 1.00 91.75 109 ASP A O 1
ATOM 874 N N . ASP A 1 110 ? 15.716 8.097 -29.605 1.00 93.25 110 ASP A N 1
ATOM 875 C CA . ASP A 1 110 ? 14.428 8.587 -29.116 1.00 93.25 110 ASP A CA 1
ATOM 876 C C . ASP A 1 110 ? 13.590 9.180 -30.260 1.00 93.25 110 ASP A C 1
ATOM 878 O O . ASP A 1 110 ? 14.109 9.861 -31.148 1.00 93.25 110 ASP A O 1
ATOM 882 N N . VAL A 1 111 ? 12.272 8.972 -30.218 1.00 94.38 111 VAL A N 1
ATOM 883 C CA . VAL A 1 111 ? 11.322 9.460 -31.228 1.00 94.38 111 VAL A CA 1
ATOM 884 C C . VAL A 1 111 ? 11.460 10.960 -31.508 1.00 94.38 111 VAL A C 1
ATOM 886 O O . VAL A 1 111 ? 11.221 11.390 -32.636 1.00 94.38 111 VAL A O 1
ATOM 889 N N . SER A 1 112 ? 11.870 11.769 -30.525 1.00 93.81 112 SER A N 1
ATOM 890 C CA . SER A 1 112 ? 12.116 13.204 -30.704 1.00 93.81 112 SER A CA 1
ATOM 891 C C . SER A 1 112 ? 13.165 13.505 -31.778 1.00 93.81 112 SER A C 1
ATOM 893 O O . SER A 1 112 ? 13.006 14.488 -32.498 1.00 93.81 112 SER A O 1
ATOM 895 N N . ARG A 1 113 ? 14.167 12.636 -31.971 1.00 94.25 113 ARG A N 1
ATOM 896 C CA . ARG A 1 113 ? 15.196 12.765 -33.021 1.00 94.25 113 ARG A CA 1
ATOM 897 C C . ARG A 1 113 ? 14.667 12.509 -34.430 1.00 94.25 113 ARG A C 1
ATOM 899 O O . ARG A 1 113 ? 15.292 12.937 -35.393 1.00 94.25 113 ARG A O 1
ATOM 906 N N . PHE A 1 114 ? 13.525 11.836 -34.546 1.00 94.81 114 PHE A N 1
ATOM 907 C CA . PHE A 1 114 ? 12.872 11.545 -35.820 1.00 94.81 114 PHE A CA 1
ATOM 908 C C . PHE A 1 114 ? 11.743 12.533 -36.134 1.00 94.81 114 PHE A C 1
ATOM 910 O O . PHE A 1 114 ? 11.253 12.575 -37.261 1.00 94.81 114 PHE A O 1
ATOM 917 N N . ARG A 1 115 ? 11.270 13.315 -35.154 1.00 95.50 115 ARG A N 1
ATOM 918 C CA . ARG A 1 115 ? 10.137 14.230 -35.342 1.00 95.50 115 ARG A CA 1
ATOM 919 C C . ARG A 1 115 ? 10.544 15.455 -36.154 1.00 95.50 115 ARG A C 1
ATOM 921 O O . ARG A 1 115 ? 11.407 16.228 -35.756 1.00 95.50 115 ARG A O 1
ATOM 928 N N . THR A 1 116 ? 9.826 15.678 -37.248 1.00 93.50 116 THR A N 1
ATOM 929 C CA . THR A 1 116 ? 9.923 16.875 -38.090 1.00 93.50 116 THR A CA 1
ATOM 930 C C . THR A 1 116 ? 8.523 17.438 -38.370 1.00 93.50 116 THR A C 1
ATOM 932 O O . THR A 1 116 ? 7.529 16.735 -38.160 1.00 93.50 116 THR A O 1
ATOM 935 N N . PRO A 1 117 ? 8.395 18.663 -38.918 1.00 93.31 117 PRO A N 1
ATOM 936 C CA . PRO A 1 117 ? 7.101 19.187 -39.370 1.00 93.31 117 PRO A CA 1
ATOM 937 C C . PRO A 1 117 ? 6.403 18.319 -40.431 1.00 93.31 117 PRO A C 1
ATOM 939 O O . PRO A 1 117 ? 5.195 18.425 -40.610 1.00 93.31 117 PRO A O 1
ATOM 942 N N . LYS A 1 118 ? 7.151 17.458 -41.137 1.00 88.12 118 LYS A N 1
ATOM 943 C CA . LYS A 1 118 ? 6.641 16.554 -42.181 1.00 88.12 118 LYS A CA 1
ATOM 944 C C . LYS A 1 118 ? 6.243 15.171 -41.641 1.00 88.12 118 LYS A C 1
ATOM 946 O O . LYS A 1 118 ? 5.867 14.305 -42.425 1.00 88.12 118 LYS A O 1
ATOM 951 N N . GLY A 1 119 ? 6.343 14.951 -40.329 1.00 92.88 119 GLY A N 1
ATOM 952 C CA . GLY A 1 119 ? 6.161 13.647 -39.690 1.00 92.88 119 GLY A CA 1
ATOM 953 C C . GLY A 1 119 ? 7.485 13.034 -39.231 1.00 92.88 119 GLY A C 1
ATOM 954 O O . GLY A 1 119 ? 8.439 13.755 -38.929 1.00 92.88 119 GLY A O 1
ATOM 955 N N . LEU A 1 120 ? 7.539 11.702 -39.142 1.00 95.69 120 LEU A N 1
ATOM 956 C CA . LEU A 1 120 ? 8.746 10.983 -38.732 1.00 95.69 120 LEU A CA 1
ATOM 957 C C . LEU A 1 120 ? 9.703 10.822 -39.918 1.00 95.69 120 LEU A C 1
ATOM 959 O O . LEU A 1 120 ? 9.332 10.264 -40.948 1.00 95.69 120 LEU A O 1
ATOM 963 N N . VAL A 1 121 ? 10.933 11.303 -39.766 1.00 97.00 121 VAL A N 1
ATOM 964 C CA . VAL A 1 121 ? 11.997 11.249 -40.775 1.00 97.00 121 VAL A CA 1
ATOM 965 C C . VAL A 1 121 ? 13.292 10.819 -40.094 1.00 97.00 121 VAL A C 1
ATOM 967 O O . VAL A 1 121 ? 13.607 11.282 -39.001 1.00 97.00 121 VAL A O 1
ATOM 970 N N . CYS A 1 122 ? 14.041 9.910 -40.715 1.00 96.25 122 CYS A N 1
ATOM 971 C CA . CYS A 1 122 ? 15.326 9.472 -40.184 1.00 96.25 122 CYS A CA 1
ATOM 972 C C . CYS A 1 122 ? 16.356 10.612 -40.274 1.00 96.25 122 CYS A C 1
ATOM 974 O O . CYS A 1 122 ? 16.648 11.050 -41.385 1.00 96.25 122 CYS A O 1
ATOM 976 N N . PRO A 1 123 ? 16.998 11.037 -39.170 1.00 95.62 123 PRO A N 1
ATOM 977 C CA . PRO A 1 123 ? 17.983 12.122 -39.211 1.00 95.62 123 PRO A CA 1
ATOM 978 C C . PRO A 1 123 ? 19.306 11.721 -39.886 1.00 95.62 123 PRO A C 1
ATOM 980 O O . PRO A 1 123 ? 20.131 12.583 -40.166 1.00 95.62 123 PRO A O 1
ATOM 983 N N . VAL A 1 124 ? 19.522 10.423 -40.137 1.00 96.25 124 VAL A N 1
ATOM 984 C CA . VAL A 1 124 ? 20.752 9.897 -40.754 1.00 96.25 124 VAL A CA 1
ATOM 985 C C . VAL A 1 124 ? 20.633 9.760 -42.273 1.00 96.25 124 VAL A C 1
ATOM 987 O O . VAL A 1 124 ? 21.606 9.995 -42.978 1.00 96.25 124 VAL A O 1
ATOM 990 N N . CYS A 1 125 ? 19.463 9.373 -42.793 1.00 96.38 125 CYS A N 1
ATOM 991 C CA . CYS A 1 125 ? 19.278 9.113 -44.230 1.00 96.38 125 CYS A CA 1
ATOM 992 C C . CYS A 1 125 ? 18.159 9.934 -44.888 1.00 96.38 125 CYS A C 1
ATOM 994 O O . CYS A 1 125 ? 17.888 9.739 -46.068 1.00 96.38 125 CYS A O 1
ATOM 996 N N . ASP A 1 126 ? 17.500 10.814 -44.128 1.00 95.50 126 ASP A N 1
ATOM 997 C CA . ASP A 1 126 ? 16.419 11.711 -44.566 1.00 95.50 126 ASP A CA 1
ATOM 998 C C . ASP A 1 126 ? 15.177 11.002 -45.151 1.00 95.50 126 ASP A C 1
ATOM 1000 O O . ASP A 1 126 ? 14.299 11.614 -45.760 1.00 95.50 126 ASP A O 1
ATOM 1004 N N . LYS A 1 127 ? 15.060 9.682 -44.949 1.00 95.81 127 LYS A N 1
ATOM 1005 C CA . LYS A 1 127 ? 13.902 8.904 -45.404 1.00 95.81 127 LYS A CA 1
ATOM 1006 C C . LYS A 1 127 ? 12.720 9.032 -44.440 1.00 95.81 127 LYS A C 1
ATOM 1008 O O . LYS A 1 127 ? 12.922 8.989 -43.222 1.00 95.81 127 LYS A O 1
ATOM 1013 N N . PRO A 1 128 ? 11.483 9.159 -44.954 1.00 96.00 128 PRO A N 1
ATOM 1014 C CA . PRO A 1 128 ? 10.286 9.203 -44.125 1.00 96.00 128 PRO A CA 1
ATOM 1015 C C . PRO A 1 128 ? 9.944 7.818 -43.563 1.00 96.00 128 PRO A C 1
ATOM 1017 O O . PRO A 1 128 ? 9.947 6.827 -44.288 1.00 96.00 128 PRO A O 1
ATOM 1020 N N . LEU A 1 129 ? 9.574 7.776 -42.287 1.00 95.44 129 LEU A N 1
ATOM 1021 C CA . LEU A 1 129 ? 9.109 6.592 -41.568 1.00 95.44 129 LEU A CA 1
ATOM 1022 C C . LEU A 1 129 ? 7.573 6.586 -41.596 1.00 95.44 129 LEU A C 1
ATOM 1024 O O . LEU A 1 129 ? 6.945 7.341 -40.851 1.00 95.44 129 LEU A O 1
ATOM 1028 N N . LYS A 1 130 ? 6.952 5.780 -42.467 1.00 94.25 130 LYS A N 1
ATOM 1029 C CA . LYS A 1 130 ? 5.496 5.820 -42.701 1.00 94.25 130 LYS A CA 1
ATOM 1030 C C . LYS A 1 130 ? 4.752 4.705 -41.974 1.00 94.25 130 LYS A C 1
ATOM 1032 O O . LYS A 1 130 ? 3.688 4.953 -41.414 1.00 94.25 130 LYS A O 1
ATOM 1037 N N . VAL A 1 131 ? 5.298 3.491 -41.983 1.00 94.81 131 VAL A N 1
ATOM 1038 C CA . VAL A 1 131 ? 4.629 2.282 -41.494 1.00 94.81 131 VAL A CA 1
ATOM 1039 C C . VAL A 1 131 ? 5.487 1.585 -40.436 1.00 94.81 131 VAL A C 1
ATOM 1041 O O . VAL A 1 131 ? 6.579 1.088 -40.719 1.00 94.81 131 VAL A O 1
ATOM 1044 N N . VAL A 1 132 ? 4.973 1.520 -39.203 1.00 94.75 132 VAL A N 1
ATOM 1045 C CA . VAL A 1 132 ? 5.578 0.735 -38.110 1.00 94.75 132 VAL A CA 1
ATOM 1046 C C . VAL A 1 132 ? 5.607 -0.743 -38.503 1.00 94.75 132 VAL A C 1
ATOM 1048 O O . VAL A 1 132 ? 4.622 -1.266 -39.016 1.00 94.75 132 VAL A O 1
ATOM 1051 N N . GLY A 1 133 ? 6.715 -1.430 -38.237 1.00 93.88 133 GLY A N 1
ATOM 1052 C CA . GLY A 1 133 ? 6.902 -2.845 -38.564 1.00 93.88 133 GLY A CA 1
ATOM 1053 C C . GLY A 1 133 ? 7.319 -3.107 -40.015 1.00 93.88 133 GLY A C 1
ATOM 1054 O O . GLY A 1 133 ? 7.659 -4.242 -40.331 1.00 93.88 133 GLY A O 1
ATOM 1055 N N . VAL A 1 134 ? 7.357 -2.074 -40.867 1.00 94.19 134 VAL A N 1
ATOM 1056 C CA . VAL A 1 134 ? 7.853 -2.162 -42.254 1.00 94.19 134 VAL A CA 1
ATOM 1057 C C . VAL A 1 134 ? 9.024 -1.214 -42.481 1.00 94.19 134 VAL A C 1
ATOM 1059 O O . VAL A 1 134 ? 10.096 -1.663 -42.868 1.00 94.19 134 VAL A O 1
ATOM 1062 N N . ASP A 1 135 ? 8.848 0.077 -42.191 1.00 93.12 135 ASP A N 1
ATOM 1063 C CA . ASP A 1 135 ? 9.909 1.077 -42.370 1.00 93.12 135 ASP A CA 1
ATOM 1064 C C . ASP A 1 135 ? 10.754 1.212 -41.093 1.00 93.12 135 ASP A C 1
ATOM 1066 O O . ASP A 1 135 ? 11.964 1.444 -41.127 1.00 93.12 135 ASP A O 1
ATOM 1070 N N . TYR A 1 136 ? 10.108 1.075 -39.932 1.00 96.00 136 TYR A N 1
ATOM 1071 C CA . TYR A 1 136 ? 10.750 1.244 -38.635 1.00 96.00 136 TYR A CA 1
ATOM 1072 C C . TYR A 1 136 ? 10.099 0.416 -37.534 1.00 96.00 136 TYR A C 1
ATOM 1074 O O . TYR A 1 136 ? 8.894 0.164 -37.533 1.00 96.00 136 TYR A O 1
ATOM 1082 N N . GLY A 1 137 ? 10.903 0.053 -36.544 1.00 95.00 137 GLY A N 1
ATOM 1083 C CA . GLY A 1 137 ? 10.451 -0.492 -35.278 1.00 95.00 137 GLY A CA 1
ATOM 1084 C C . GLY A 1 137 ? 10.201 0.620 -34.274 1.00 95.00 137 GLY A C 1
ATOM 1085 O O . GLY A 1 137 ? 10.966 1.578 -34.185 1.00 95.00 137 GLY A O 1
ATOM 1086 N N . ARG A 1 138 ? 9.155 0.464 -33.465 1.00 93.62 138 ARG A N 1
ATOM 1087 C CA . ARG A 1 138 ? 8.937 1.283 -32.271 1.00 93.62 138 ARG A CA 1
ATOM 1088 C C . ARG A 1 138 ? 8.667 0.363 -31.086 1.00 93.62 138 ARG A C 1
ATOM 1090 O O . ARG A 1 138 ? 7.504 0.138 -30.755 1.00 93.62 138 ARG A O 1
ATOM 1097 N N . PRO A 1 139 ? 9.721 -0.199 -30.467 1.00 89.06 139 PRO A N 1
ATOM 1098 C CA . PRO A 1 139 ? 9.584 -1.021 -29.263 1.00 89.06 139 PRO A CA 1
ATOM 1099 C C . PRO A 1 139 ? 8.879 -0.276 -28.119 1.00 89.06 139 PRO A C 1
ATOM 1101 O O . PRO A 1 139 ? 8.347 -0.902 -27.206 1.00 89.06 139 PRO A O 1
ATOM 1104 N N . GLY A 1 140 ? 8.844 1.059 -28.190 1.00 89.44 140 GLY A N 1
ATOM 1105 C CA . GLY A 1 140 ? 8.169 1.928 -27.243 1.00 89.44 140 GLY A CA 1
ATOM 1106 C C . GLY A 1 140 ? 9.108 2.333 -26.118 1.00 89.44 140 GLY A C 1
ATOM 1107 O O . GLY A 1 140 ? 10.306 2.549 -26.326 1.00 89.44 140 GLY A O 1
ATOM 1108 N N . ILE A 1 141 ? 8.550 2.432 -24.913 1.00 93.44 141 ILE A N 1
ATOM 1109 C CA . ILE A 1 141 ? 9.290 2.874 -23.733 1.00 93.44 141 ILE A CA 1
ATOM 1110 C C . ILE A 1 141 ? 10.471 1.940 -23.462 1.00 93.44 141 ILE A C 1
ATOM 1112 O O . ILE A 1 141 ? 10.309 0.735 -23.277 1.00 93.44 141 ILE A O 1
ATOM 1116 N N . SER A 1 142 ? 11.655 2.539 -23.432 1.00 94.81 142 SER A N 1
ATOM 1117 C CA . SER A 1 142 ? 12.939 1.918 -23.139 1.00 94.81 142 SER A CA 1
ATOM 1118 C C . SER A 1 142 ? 13.745 2.822 -22.201 1.00 94.81 142 SER A C 1
ATOM 1120 O O . SER A 1 142 ? 13.346 3.947 -21.890 1.00 94.81 142 SER A O 1
ATOM 1122 N N . TYR A 1 143 ? 14.895 2.332 -21.764 1.00 95.50 143 TYR A N 1
ATOM 1123 C CA . TYR A 1 143 ? 15.865 3.053 -20.956 1.00 95.50 143 TYR A CA 1
ATOM 1124 C C . TYR A 1 143 ? 17.196 3.101 -21.693 1.00 95.50 143 TYR A C 1
ATOM 1126 O O . TYR A 1 143 ? 17.626 2.096 -22.259 1.00 95.50 143 TYR A O 1
ATOM 1134 N N . ARG A 1 144 ? 17.848 4.261 -21.668 1.00 94.94 144 ARG A N 1
ATOM 1135 C CA . ARG A 1 144 ? 19.220 4.470 -22.126 1.00 94.94 144 ARG A CA 1
ATOM 1136 C C . ARG A 1 144 ? 20.101 4.702 -20.912 1.00 94.94 144 ARG A C 1
ATOM 1138 O O . ARG A 1 144 ? 19.803 5.563 -20.095 1.00 94.94 144 ARG A O 1
ATOM 1145 N N . CYS A 1 145 ? 21.188 3.954 -20.794 1.00 97.19 145 CYS A N 1
ATOM 1146 C CA . CYS A 1 145 ? 22.173 4.206 -19.750 1.00 97.19 145 CYS A CA 1
ATOM 1147 C C . CYS A 1 145 ? 23.160 5.284 -20.204 1.00 97.19 145 CYS A C 1
ATOM 1149 O O . CYS A 1 145 ? 23.879 5.068 -21.176 1.00 97.19 145 CYS A O 1
ATOM 1151 N N . SER A 1 146 ? 23.268 6.394 -19.477 1.00 96.50 146 SER A N 1
ATOM 1152 C CA . SER A 1 146 ? 24.202 7.482 -19.809 1.00 96.50 146 SER A CA 1
ATOM 1153 C C . SER A 1 146 ? 25.672 7.085 -19.606 1.00 96.50 146 SER A C 1
ATOM 1155 O O . SER A 1 146 ? 26.572 7.709 -20.156 1.00 96.50 146 SER A O 1
ATOM 1157 N N . THR A 1 147 ? 25.936 6.027 -18.828 1.00 97.62 147 THR A N 1
ATOM 1158 C CA . THR A 1 147 ? 27.298 5.552 -18.533 1.00 97.62 147 THR A CA 1
ATOM 1159 C C . THR A 1 147 ? 27.870 4.641 -19.622 1.00 97.62 147 THR A C 1
ATOM 1161 O O . THR A 1 147 ? 29.039 4.763 -19.968 1.00 97.62 147 THR A O 1
ATOM 1164 N N . CYS A 1 148 ? 27.081 3.698 -20.150 1.00 96.75 148 CYS A N 1
ATOM 1165 C CA . CYS A 1 148 ? 27.552 2.716 -21.145 1.00 96.75 148 CYS A CA 1
ATOM 1166 C C . CYS A 1 148 ? 26.815 2.790 -22.488 1.00 96.75 148 CYS A C 1
ATOM 1168 O O . CYS A 1 148 ? 27.063 1.972 -23.368 1.00 96.75 148 CYS A O 1
ATOM 1170 N N . MET A 1 149 ? 25.881 3.734 -22.631 1.00 94.25 149 MET A N 1
ATOM 1171 C CA . MET A 1 149 ? 25.075 3.991 -23.831 1.00 94.25 149 MET A CA 1
ATOM 1172 C C . MET A 1 149 ? 24.169 2.842 -24.290 1.00 94.25 149 MET A C 1
ATOM 1174 O O . MET A 1 149 ? 23.497 2.962 -25.312 1.00 94.25 149 MET A O 1
ATOM 1178 N N . SER A 1 150 ? 24.099 1.744 -23.536 1.00 93.94 150 SER A N 1
ATOM 1179 C CA . SER A 1 150 ? 23.198 0.641 -23.861 1.00 93.94 150 SER A CA 1
ATOM 1180 C C . SER A 1 150 ? 21.728 1.036 -23.712 1.00 93.94 150 SER A C 1
ATOM 1182 O O . SER A 1 150 ? 21.370 1.841 -22.845 1.00 93.94 150 SER A O 1
ATOM 1184 N N . VAL A 1 151 ? 20.884 0.445 -24.561 1.00 92.56 151 VAL A N 1
ATOM 1185 C CA . VAL A 1 151 ? 19.434 0.656 -24.578 1.00 92.56 151 VAL A CA 1
ATOM 1186 C C . VAL A 1 151 ? 18.723 -0.668 -24.320 1.00 92.56 151 VAL A C 1
ATOM 1188 O O . VAL A 1 151 ? 19.061 -1.684 -24.924 1.00 92.56 151 VAL A O 1
ATOM 1191 N N . PHE A 1 152 ? 17.753 -0.669 -23.409 1.00 94.00 152 PHE A N 1
ATOM 1192 C CA . PHE A 1 152 ? 17.030 -1.867 -22.972 1.00 94.00 152 PHE A CA 1
ATOM 1193 C C . PHE A 1 152 ? 15.642 -1.497 -22.431 1.00 94.00 152 PHE A C 1
ATOM 1195 O O . PHE A 1 152 ? 15.422 -0.378 -21.981 1.00 94.00 152 PHE A O 1
ATOM 1202 N N . GLN A 1 153 ? 14.685 -2.427 -22.460 1.00 92.38 153 GLN A N 1
ATOM 1203 C CA . GLN A 1 153 ? 13.314 -2.169 -21.983 1.00 92.38 153 GLN A CA 1
ATOM 1204 C C . GLN A 1 153 ? 13.119 -2.483 -20.498 1.00 92.38 153 GLN A C 1
ATOM 1206 O O . GLN A 1 153 ? 12.295 -1.859 -19.833 1.00 92.38 153 GLN A O 1
ATOM 1211 N N . PHE A 1 154 ? 13.898 -3.430 -19.974 1.00 94.75 154 PHE A N 1
ATOM 1212 C CA . PHE A 1 154 ? 13.747 -3.949 -18.620 1.00 94.75 154 PHE A CA 1
ATOM 1213 C C . PHE A 1 154 ? 15.018 -3.659 -17.813 1.00 94.75 154 PHE A C 1
ATOM 1215 O O . PHE A 1 154 ? 16.000 -4.390 -17.956 1.00 94.75 154 PHE A O 1
ATOM 1222 N N . PRO A 1 155 ? 15.049 -2.578 -17.011 1.00 95.94 155 PRO A N 1
ATOM 1223 C CA . PRO A 1 155 ? 16.142 -2.354 -16.075 1.00 95.94 155 PRO A CA 1
ATOM 1224 C C . PRO A 1 155 ? 16.163 -3.461 -15.019 1.00 95.94 155 PRO A C 1
ATOM 1226 O O . PRO A 1 155 ? 15.124 -4.025 -14.665 1.00 95.94 155 PRO A O 1
ATOM 1229 N N . LEU A 1 156 ? 17.344 -3.724 -14.463 1.00 96.25 156 LEU A N 1
ATOM 1230 C CA . LEU A 1 156 ? 17.422 -4.432 -13.190 1.00 96.25 156 LEU A CA 1
ATOM 1231 C C . LEU A 1 156 ? 16.850 -3.524 -12.103 1.00 96.25 156 LEU A C 1
ATOM 1233 O O . LEU A 1 156 ? 16.926 -2.299 -12.209 1.00 96.25 156 LEU A O 1
ATOM 1237 N N . PHE A 1 157 ? 16.294 -4.103 -11.046 1.00 96.00 157 PHE A N 1
ATOM 1238 C CA . PHE A 1 157 ? 15.795 -3.311 -9.934 1.00 96.00 157 PHE A CA 1
ATOM 1239 C C . PHE A 1 157 ? 16.055 -3.974 -8.589 1.00 96.00 157 PHE A C 1
ATOM 1241 O O . PHE A 1 157 ? 16.145 -5.196 -8.480 1.00 96.00 157 PHE A O 1
ATOM 1248 N N . SER A 1 158 ? 16.157 -3.139 -7.562 1.00 95.94 158 SER A N 1
ATOM 1249 C CA . SER A 1 158 ? 16.173 -3.550 -6.163 1.00 95.94 158 SER A CA 1
ATOM 1250 C C . SER A 1 158 ? 15.307 -2.607 -5.341 1.00 95.94 158 SER A C 1
ATOM 1252 O O . SER A 1 158 ? 14.928 -1.522 -5.792 1.00 95.94 158 SER A O 1
ATOM 1254 N N . LEU A 1 159 ? 14.982 -3.028 -4.128 1.00 97.06 159 LEU A N 1
ATOM 1255 C CA . LEU A 1 159 ? 14.302 -2.204 -3.145 1.00 97.06 159 LEU A CA 1
ATOM 1256 C C . LEU A 1 159 ? 15.274 -1.872 -2.020 1.00 97.06 159 LEU A C 1
ATOM 1258 O O . LEU A 1 159 ? 16.086 -2.707 -1.636 1.00 97.06 159 LEU A O 1
ATOM 1262 N N . THR A 1 160 ? 15.192 -0.666 -1.472 1.00 96.62 160 THR A N 1
ATOM 1263 C CA . THR A 1 160 ? 15.973 -0.278 -0.293 1.00 96.62 160 THR A CA 1
ATOM 1264 C C . THR A 1 160 ? 15.054 0.311 0.759 1.00 96.62 160 THR A C 1
ATOM 1266 O O . THR A 1 160 ? 14.292 1.232 0.461 1.00 96.62 160 THR A O 1
ATOM 1269 N N . CYS A 1 161 ? 15.099 -0.231 1.976 1.00 95.50 161 CYS A N 1
ATOM 1270 C CA . CYS A 1 161 ? 14.363 0.345 3.104 1.00 95.50 161 CYS A CA 1
ATOM 1271 C C . CYS A 1 161 ? 15.063 1.601 3.644 1.00 95.50 161 CYS A C 1
ATOM 1273 O O . CYS A 1 161 ? 16.254 1.798 3.393 1.00 95.50 161 CYS A O 1
ATOM 1275 N N . SER A 1 162 ? 14.380 2.402 4.462 1.00 93.25 162 SER A N 1
ATOM 1276 C CA . SER A 1 162 ? 14.963 3.603 5.083 1.00 93.25 162 SER A CA 1
ATOM 1277 C C . SER A 1 162 ? 16.171 3.308 5.987 1.00 93.25 162 SER A C 1
ATOM 1279 O O . SER A 1 162 ? 17.019 4.174 6.182 1.00 93.25 162 SER A O 1
ATOM 1281 N N . ASN A 1 163 ? 16.303 2.066 6.468 1.00 94.56 163 ASN A N 1
ATOM 1282 C CA . ASN A 1 163 ? 17.444 1.593 7.261 1.00 94.56 163 ASN A CA 1
ATOM 1283 C C . ASN A 1 163 ? 18.608 1.037 6.411 1.00 94.56 163 ASN A C 1
ATOM 1285 O O . ASN A 1 163 ? 19.553 0.477 6.957 1.00 94.56 163 ASN A O 1
ATOM 1289 N N . GLY A 1 164 ? 18.551 1.150 5.079 1.00 95.50 164 GLY A N 1
ATOM 1290 C CA . GLY A 1 164 ? 19.655 0.789 4.182 1.00 95.50 164 GLY A CA 1
ATOM 1291 C C . GLY A 1 164 ? 19.733 -0.680 3.749 1.00 95.50 164 GLY A C 1
ATOM 1292 O O . GLY A 1 164 ? 20.584 -1.013 2.927 1.00 95.50 164 GLY A O 1
ATOM 1293 N N . HIS A 1 165 ? 18.849 -1.565 4.222 1.00 96.12 165 HIS A N 1
ATOM 1294 C CA . HIS A 1 165 ? 18.782 -2.939 3.708 1.00 96.12 165 HIS A CA 1
ATOM 1295 C C . HIS A 1 165 ? 18.342 -2.950 2.240 1.00 96.12 165 HIS A C 1
ATOM 1297 O O . HIS A 1 165 ? 17.305 -2.372 1.901 1.00 96.12 165 HIS A O 1
ATOM 1303 N N . VAL A 1 166 ? 19.116 -3.627 1.390 1.00 96.50 166 VAL A N 1
ATOM 1304 C CA . VAL A 1 166 ? 18.807 -3.854 -0.028 1.00 96.50 166 VAL A CA 1
ATOM 1305 C C . VAL A 1 166 ? 18.112 -5.202 -0.172 1.00 96.50 166 VAL A C 1
ATOM 1307 O O . VAL A 1 166 ? 18.579 -6.192 0.381 1.00 96.50 166 VAL A O 1
ATOM 1310 N N . LEU A 1 167 ? 17.000 -5.224 -0.900 1.00 95.88 167 LEU A N 1
ATOM 1311 C CA . LEU A 1 167 ? 16.084 -6.354 -1.003 1.00 95.88 167 LEU A CA 1
ATOM 1312 C C . LEU A 1 167 ? 15.715 -6.619 -2.461 1.00 95.88 167 LEU A C 1
ATOM 1314 O O . LEU A 1 167 ? 15.602 -5.692 -3.276 1.00 95.88 167 LEU A O 1
ATOM 1318 N N . ARG A 1 168 ? 15.446 -7.883 -2.768 1.00 93.81 168 ARG A N 1
ATOM 1319 C CA . ARG A 1 168 ? 14.760 -8.296 -3.994 1.00 93.81 168 ARG A CA 1
ATOM 1320 C C . ARG A 1 168 ? 13.247 -8.354 -3.782 1.00 93.81 168 ARG A C 1
ATOM 1322 O O . ARG A 1 168 ? 12.754 -8.332 -2.658 1.00 93.81 168 ARG A O 1
ATOM 1329 N N . LEU A 1 169 ? 12.493 -8.429 -4.879 1.00 91.56 169 LEU A N 1
ATOM 1330 C CA . LEU A 1 169 ? 11.028 -8.480 -4.819 1.00 91.56 169 LEU A CA 1
ATOM 1331 C C . LEU A 1 169 ? 10.515 -9.748 -4.119 1.00 91.56 169 LEU A C 1
ATOM 1333 O O . LEU A 1 169 ? 9.548 -9.685 -3.369 1.00 91.56 169 LEU A O 1
ATOM 1337 N N . ASP A 1 170 ? 11.170 -10.880 -4.365 1.00 92.94 170 ASP A N 1
ATOM 1338 C CA . ASP A 1 170 ? 10.857 -12.197 -3.807 1.00 92.94 170 ASP A CA 1
ATOM 1339 C C . ASP A 1 170 ? 11.244 -12.349 -2.328 1.00 92.94 170 ASP A C 1
ATOM 1341 O O . ASP A 1 170 ? 10.769 -13.263 -1.661 1.00 92.94 170 ASP A O 1
ATOM 1345 N N . GLU A 1 171 ? 12.049 -11.429 -1.797 1.00 92.81 171 GLU A N 1
ATOM 1346 C CA . GLU A 1 171 ? 12.463 -11.397 -0.389 1.00 92.81 171 GLU A CA 1
ATOM 1347 C C . GLU A 1 171 ? 11.526 -10.554 0.489 1.00 92.81 171 GLU A C 1
ATOM 1349 O O . GLU A 1 171 ? 11.657 -10.547 1.713 1.00 92.81 171 GLU A O 1
ATOM 1354 N N . LEU A 1 172 ? 10.589 -9.811 -0.108 1.00 93.81 172 LEU A N 1
ATOM 1355 C CA . LEU A 1 172 ? 9.686 -8.948 0.645 1.00 93.81 172 LEU A CA 1
ATOM 1356 C C . LEU A 1 172 ? 8.777 -9.752 1.574 1.00 93.81 172 LEU A C 1
ATOM 1358 O O . LEU A 1 172 ? 8.091 -10.685 1.156 1.00 93.81 172 LEU A O 1
ATOM 1362 N N . ALA A 1 173 ? 8.684 -9.302 2.823 1.00 95.75 173 ALA A N 1
ATOM 1363 C CA . ALA A 1 173 ? 7.630 -9.743 3.720 1.00 95.75 173 ALA A CA 1
ATOM 1364 C C . ALA A 1 173 ? 6.360 -8.906 3.498 1.00 95.75 173 ALA A C 1
ATOM 1366 O O . ALA A 1 173 ? 6.409 -7.762 3.035 1.00 95.75 173 ALA A O 1
ATOM 1367 N N . LEU A 1 174 ? 5.204 -9.485 3.831 1.00 95.69 174 LEU A N 1
ATOM 1368 C CA . LEU A 1 174 ? 3.904 -8.828 3.712 1.00 95.69 174 LEU A CA 1
ATOM 1369 C C . LEU A 1 174 ? 3.293 -8.603 5.092 1.00 95.69 174 LEU A C 1
ATOM 1371 O O . LEU A 1 174 ? 2.946 -9.555 5.790 1.00 95.69 174 LEU A O 1
ATOM 1375 N N . HIS A 1 175 ? 3.089 -7.337 5.443 1.00 94.50 175 HIS A N 1
ATOM 1376 C CA . HIS A 1 175 ? 2.284 -6.946 6.592 1.00 94.50 175 HIS A CA 1
ATOM 1377 C C . HIS A 1 175 ? 0.813 -6.860 6.190 1.00 94.50 175 HIS A C 1
ATOM 1379 O O . HIS A 1 175 ? 0.470 -6.165 5.234 1.00 94.50 175 HIS A O 1
ATOM 1385 N N . ARG A 1 176 ? -0.063 -7.592 6.882 1.00 95.56 176 ARG A N 1
ATOM 1386 C CA . ARG A 1 176 ? -1.498 -7.651 6.571 1.00 95.56 176 ARG A CA 1
ATOM 1387 C C . ARG A 1 176 ? -2.292 -6.842 7.588 1.00 95.56 176 ARG A C 1
ATOM 1389 O O . ARG A 1 176 ? -2.408 -7.257 8.735 1.00 95.56 176 ARG A O 1
ATOM 1396 N N . SER A 1 177 ? -2.919 -5.768 7.127 1.00 95.31 177 SER A N 1
ATOM 1397 C CA . SER A 1 177 ? -3.727 -4.866 7.950 1.00 95.31 177 SER A CA 1
ATOM 1398 C C . SER A 1 177 ? -5.220 -5.042 7.667 1.00 95.31 177 SER A C 1
ATOM 1400 O O . SER A 1 177 ? -5.597 -5.144 6.494 1.00 95.31 177 SER A O 1
ATOM 1402 N N . PRO A 1 178 ? -6.093 -5.109 8.686 1.00 95.00 178 PRO A N 1
ATOM 1403 C CA . PRO A 1 178 ? -7.515 -5.357 8.487 1.00 95.00 178 PRO A CA 1
ATOM 1404 C C . PRO A 1 178 ? -8.245 -4.159 7.863 1.00 95.00 178 PRO A C 1
ATOM 1406 O O . PRO A 1 178 ? -7.991 -3.006 8.175 1.00 95.00 178 PRO A O 1
ATOM 1409 N N . VAL A 1 179 ? -9.223 -4.437 7.007 1.00 96.69 179 VAL A N 1
ATOM 1410 C CA . VAL A 1 179 ? -10.237 -3.455 6.607 1.00 96.69 179 VAL A CA 1
ATOM 1411 C C . VAL A 1 179 ? -11.382 -3.551 7.602 1.00 96.69 179 VAL A C 1
ATOM 1413 O O . VAL A 1 179 ? -11.979 -4.623 7.752 1.00 96.69 179 VAL A O 1
ATOM 1416 N N . LEU A 1 180 ? -11.677 -2.445 8.275 1.00 92.12 180 LEU A N 1
ATOM 1417 C CA . LEU A 1 180 ? -12.637 -2.396 9.369 1.00 92.12 180 LEU A CA 1
ATOM 1418 C C . LEU A 1 180 ? -13.948 -1.800 8.889 1.00 92.12 180 LEU A C 1
ATOM 1420 O O . LEU A 1 180 ? -13.959 -0.849 8.120 1.00 92.12 180 LEU A O 1
ATOM 1424 N N . VAL A 1 181 ? -15.054 -2.350 9.361 1.00 91.94 181 VAL A N 1
ATOM 1425 C CA . VAL A 1 181 ? -16.383 -1.774 9.188 1.00 91.94 181 VAL A CA 1
ATOM 1426 C C . VAL A 1 181 ? -16.890 -1.426 10.569 1.00 91.94 181 VAL A C 1
ATOM 1428 O O . VAL A 1 181 ? -16.938 -2.300 11.435 1.00 91.94 181 VAL A O 1
ATOM 1431 N N . TYR A 1 182 ? -17.218 -0.157 10.784 1.00 88.38 182 TYR A N 1
ATOM 1432 C CA . TYR A 1 182 ? -17.742 0.303 12.058 1.00 88.38 182 TYR A CA 1
ATOM 1433 C C . TYR A 1 182 ? -19.129 -0.294 12.288 1.00 88.38 182 TYR A C 1
ATOM 1435 O O . TYR A 1 182 ? -20.063 -0.035 11.534 1.00 88.38 182 TYR A O 1
ATOM 1443 N N . GLU A 1 183 ? -19.260 -1.130 13.309 1.00 83.00 183 GLU A N 1
ATOM 1444 C CA . GLU A 1 183 ? -20.478 -1.877 13.612 1.00 83.00 183 GLU A CA 1
ATOM 1445 C C . GLU A 1 183 ? -20.719 -1.850 15.128 1.00 83.00 183 GLU A C 1
ATOM 1447 O O . GLU A 1 183 ? -20.569 -2.862 15.815 1.00 83.00 183 GLU A O 1
ATOM 1452 N N . PRO A 1 184 ? -21.101 -0.680 15.680 1.00 70.44 184 PRO A N 1
ATOM 1453 C CA . PRO A 1 184 ? -21.312 -0.524 17.118 1.00 70.44 184 PRO A CA 1
ATOM 1454 C C . PRO A 1 184 ? -22.507 -1.349 17.625 1.00 70.44 184 PRO A C 1
ATOM 1456 O O . PRO A 1 184 ? -22.697 -1.501 18.819 1.00 70.44 184 PRO A O 1
ATOM 1459 N N . SER A 1 185 ? -23.336 -1.903 16.741 1.00 57.19 185 SER A N 1
ATOM 1460 C CA . SER A 1 185 ? -24.497 -2.730 17.095 1.00 57.19 185 SER A CA 1
ATOM 1461 C C . SER A 1 185 ? -24.124 -4.160 17.508 1.00 57.19 185 SER A C 1
ATOM 1463 O O . SER A 1 185 ? -24.961 -4.871 18.057 1.00 57.19 185 SER A O 1
ATOM 1465 N N . GLY A 1 186 ? -22.899 -4.606 17.201 1.00 52.84 186 GLY A N 1
ATOM 1466 C CA . GLY A 1 186 ? -22.474 -6.000 17.358 1.00 52.84 186 GLY A CA 1
ATOM 1467 C C . GLY A 1 186 ? -22.079 -6.409 18.780 1.00 52.84 186 GLY A C 1
ATOM 1468 O O . GLY A 1 186 ? -22.024 -7.606 19.062 1.00 52.84 186 GLY A O 1
ATOM 1469 N N . SER A 1 187 ? -21.832 -5.460 19.692 1.00 52.62 187 SER A N 1
ATOM 1470 C CA . SER A 1 187 ? -21.503 -5.761 21.090 1.00 52.62 187 SER A CA 1
ATOM 1471 C C . SER A 1 187 ? -22.639 -5.363 22.040 1.00 52.62 187 SER A C 1
ATOM 1473 O O . SER A 1 187 ? -23.234 -4.283 21.934 1.00 52.62 187 SER A O 1
ATOM 1475 N N . ARG A 1 188 ? -22.956 -6.246 23.005 1.00 50.56 188 ARG A N 1
ATOM 1476 C CA . ARG A 1 188 ? -23.939 -5.965 24.073 1.00 50.56 188 ARG A CA 1
ATOM 1477 C C . ARG A 1 188 ? -23.581 -4.663 24.807 1.00 50.56 188 ARG A C 1
ATOM 1479 O O . ARG A 1 188 ? -24.468 -3.873 25.118 1.00 50.56 188 ARG A O 1
ATOM 1486 N N . GLN A 1 189 ? -22.284 -4.396 24.992 1.00 52.31 189 GLN A N 1
ATOM 1487 C CA . GLN A 1 189 ? -21.781 -3.172 25.617 1.00 52.31 189 GLN A CA 1
ATOM 1488 C C . GLN A 1 189 ? -21.935 -1.912 24.744 1.00 52.31 189 GLN A C 1
ATOM 1490 O O . GLN A 1 189 ? -22.290 -0.862 25.272 1.00 52.31 189 GLN A O 1
ATOM 1495 N N . ALA A 1 190 ? -21.741 -1.969 23.422 1.00 52.25 190 ALA A N 1
ATOM 1496 C CA . ALA A 1 190 ? -21.948 -0.797 22.564 1.00 52.25 190 ALA A CA 1
ATOM 1497 C C . ALA A 1 190 ? -23.439 -0.469 22.366 1.00 52.25 190 ALA A C 1
ATOM 1499 O O . ALA A 1 190 ? -23.794 0.698 22.199 1.00 52.25 190 ALA A O 1
ATOM 1500 N N . THR A 1 191 ? -24.324 -1.460 22.530 1.00 56.50 191 THR A N 1
ATOM 1501 C CA . THR A 1 191 ? -25.770 -1.227 22.672 1.00 56.50 191 THR A CA 1
ATOM 1502 C C . THR A 1 191 ? -26.075 -0.437 23.949 1.00 56.50 191 THR A C 1
ATOM 1504 O O . THR A 1 191 ? -26.788 0.563 23.881 1.00 56.50 191 THR A O 1
ATOM 1507 N N . ALA A 1 192 ? -25.490 -0.809 25.094 1.00 58.69 192 ALA A N 1
ATOM 1508 C CA . ALA A 1 192 ? -25.630 -0.051 26.340 1.00 58.69 192 ALA A CA 1
ATOM 1509 C C . ALA A 1 192 ? -25.087 1.382 26.199 1.00 58.69 192 ALA A C 1
ATOM 1511 O O . ALA A 1 192 ? -25.816 2.335 26.463 1.00 58.69 192 ALA A O 1
ATOM 1512 N N . VAL A 1 193 ? -23.870 1.553 25.666 1.00 62.25 193 VAL A N 1
ATOM 1513 C CA . VAL A 1 193 ? -23.288 2.886 25.435 1.00 62.25 193 VAL A CA 1
ATOM 1514 C C . VAL A 1 193 ? -24.149 3.721 24.490 1.00 62.25 193 VAL A C 1
ATOM 1516 O O . VAL A 1 193 ? -24.426 4.878 24.788 1.00 62.25 193 VAL A O 1
ATOM 1519 N N . SER A 1 194 ? -24.633 3.152 23.383 1.00 61.97 194 SER A N 1
ATOM 1520 C CA . SER A 1 194 ? -25.513 3.879 22.458 1.00 61.97 194 SER A CA 1
ATOM 1521 C C . SER A 1 194 ? -26.787 4.391 23.141 1.00 61.97 194 SER A C 1
ATOM 1523 O O . SER A 1 194 ? -27.167 5.536 22.921 1.00 61.97 194 SER A O 1
ATOM 1525 N N . ARG A 1 195 ? -27.396 3.603 24.041 1.00 70.81 195 ARG A N 1
ATOM 1526 C CA . ARG A 1 195 ? -28.583 4.009 24.811 1.00 70.81 195 ARG A CA 1
ATOM 1527 C C . ARG A 1 195 ? -28.279 5.141 25.787 1.00 70.81 195 ARG A C 1
ATOM 1529 O O . ARG A 1 195 ? -29.081 6.066 25.898 1.00 70.81 195 ARG A O 1
ATOM 1536 N N . VAL A 1 196 ? -27.124 5.091 26.453 1.00 71.69 196 VAL A N 1
ATOM 1537 C CA . VAL A 1 196 ? -26.642 6.187 27.306 1.00 71.69 196 VAL A CA 1
ATOM 1538 C C . VAL A 1 196 ? -26.494 7.463 26.481 1.00 71.69 196 VAL A C 1
ATOM 1540 O O . VAL A 1 196 ? -27.031 8.500 26.854 1.00 71.69 196 VAL A O 1
ATOM 1543 N N . LEU A 1 197 ? -25.849 7.398 25.318 1.00 65.12 197 LEU A N 1
ATOM 1544 C CA . LEU A 1 197 ? -25.640 8.575 24.469 1.00 65.12 197 LEU A CA 1
ATOM 1545 C C . LEU A 1 197 ? -26.945 9.132 23.892 1.00 65.12 197 LEU A C 1
ATOM 1547 O O . LEU A 1 197 ? -27.147 10.345 23.924 1.00 65.12 197 LEU A O 1
ATOM 1551 N N . SER A 1 198 ? -27.869 8.273 23.454 1.00 71.31 198 SER A N 1
ATOM 1552 C CA . SER A 1 198 ? -29.213 8.698 23.043 1.00 71.31 198 SER A CA 1
ATOM 1553 C C . SER A 1 198 ? -29.974 9.382 24.182 1.00 71.31 198 SER A C 1
ATOM 1555 O O . SER A 1 198 ? -30.670 10.372 23.951 1.00 71.31 198 SER A O 1
ATOM 1557 N N . LEU A 1 199 ? -29.823 8.905 25.423 1.00 78.38 199 LEU A N 1
ATOM 1558 C CA . LEU A 1 199 ? -30.387 9.569 26.597 1.00 78.38 199 LEU A CA 1
ATOM 1559 C C . LEU A 1 199 ? -29.762 10.959 26.808 1.00 78.38 199 LEU A C 1
ATOM 1561 O O . LEU A 1 199 ? -30.496 11.915 27.056 1.00 78.38 199 LEU A O 1
ATOM 1565 N N . ILE A 1 200 ? -28.437 11.097 26.690 1.00 74.38 200 ILE A N 1
ATOM 1566 C CA . ILE A 1 200 ? -27.751 12.394 26.812 1.00 74.38 200 ILE A CA 1
ATOM 1567 C C . ILE A 1 200 ? -28.260 13.390 25.764 1.00 74.38 200 ILE A C 1
ATOM 1569 O O . ILE A 1 200 ? -28.556 14.536 26.110 1.00 74.38 200 ILE A O 1
ATOM 1573 N N . GLU A 1 201 ? -28.398 12.975 24.503 1.00 70.12 201 GLU A N 1
ATOM 1574 C CA . GLU A 1 201 ? -28.937 13.823 23.431 1.00 70.12 201 GLU A CA 1
ATOM 1575 C C . GLU A 1 201 ? -30.385 14.239 23.707 1.00 70.12 201 GLU A C 1
ATOM 1577 O O . GLU A 1 201 ? -30.720 15.426 23.625 1.00 70.12 201 GLU A O 1
ATOM 1582 N N . ALA A 1 202 ? -31.235 13.292 24.114 1.00 82.25 202 ALA A N 1
ATOM 1583 C CA . ALA A 1 202 ? -32.620 13.571 24.470 1.00 82.25 202 ALA A CA 1
ATOM 1584 C C . ALA A 1 202 ? -32.709 14.583 25.626 1.00 82.25 202 ALA A C 1
ATOM 1586 O O . ALA A 1 202 ? -33.440 15.568 25.531 1.00 82.25 202 ALA A O 1
ATOM 1587 N N . LEU A 1 203 ? -31.916 14.409 26.683 1.00 83.88 203 LEU A N 1
ATOM 1588 C CA . LEU A 1 203 ? -31.854 15.343 27.810 1.00 83.88 203 LEU A CA 1
ATOM 1589 C C . LEU A 1 203 ? -31.343 16.726 27.385 1.00 83.88 203 LEU A C 1
ATOM 1591 O O . LEU A 1 203 ? -31.928 17.745 27.759 1.00 83.88 203 LEU A O 1
ATOM 1595 N N . SER A 1 204 ? -30.302 16.768 26.555 1.00 81.69 204 SER A N 1
ATOM 1596 C CA . SER A 1 204 ? -29.722 18.017 26.051 1.00 81.69 204 SER A CA 1
ATOM 1597 C C . SER A 1 204 ? -30.724 18.809 25.213 1.00 81.69 204 SER A C 1
ATOM 1599 O O . SER A 1 204 ? -30.875 20.015 25.411 1.00 81.69 204 SER A O 1
ATOM 1601 N N . SER A 1 205 ? -31.491 18.132 24.350 1.00 83.06 205 SER A N 1
ATOM 1602 C CA . SER A 1 205 ? -32.552 18.770 23.554 1.00 83.06 205 SER A CA 1
ATOM 1603 C C . SER A 1 205 ? -33.680 19.380 24.401 1.00 83.06 205 SER A C 1
ATOM 1605 O O . SER A 1 205 ? -34.374 20.282 23.938 1.00 83.06 205 SER A O 1
ATOM 1607 N N . HIS A 1 206 ? -33.825 18.958 25.662 1.00 90.94 206 HIS A N 1
ATOM 1608 C CA . HIS A 1 206 ? -34.817 19.474 26.612 1.00 90.94 206 HIS A CA 1
ATOM 1609 C C . HIS A 1 206 ? -34.220 20.454 27.643 1.00 90.94 206 HIS A C 1
ATOM 1611 O O . HIS A 1 206 ? -34.844 20.735 28.670 1.00 90.94 206 HIS A O 1
ATOM 1617 N N . GLY A 1 207 ? -33.019 20.986 27.385 1.00 86.44 207 GLY A N 1
ATOM 1618 C CA . GLY A 1 207 ? -32.390 22.028 28.202 1.00 86.44 207 GLY A CA 1
ATOM 1619 C C . GLY A 1 207 ? -31.702 21.526 29.473 1.00 86.44 207 GLY A C 1
ATOM 1620 O O . GLY A 1 207 ? -31.427 22.319 30.374 1.00 86.44 207 GLY A O 1
ATOM 1621 N N . TYR A 1 208 ? -31.426 20.224 29.571 1.00 89.00 208 TYR A N 1
ATOM 1622 C CA . TYR A 1 208 ? -30.607 19.660 30.642 1.00 89.00 208 TYR A CA 1
ATOM 1623 C C . TYR A 1 208 ? -29.146 19.599 30.211 1.00 89.00 208 TYR A C 1
ATOM 1625 O O . TYR A 1 208 ? -28.842 19.276 29.067 1.00 89.00 208 TYR A O 1
ATOM 1633 N N . ARG A 1 209 ? -28.220 19.841 31.141 1.00 82.69 209 ARG A N 1
ATOM 1634 C CA . ARG A 1 209 ? -26.801 19.559 30.900 1.00 82.69 209 ARG A CA 1
ATOM 1635 C C . ARG A 1 209 ? -26.495 18.163 31.431 1.00 82.69 209 ARG A C 1
ATOM 1637 O O . ARG A 1 209 ? -26.467 17.973 32.643 1.00 82.69 209 ARG A O 1
ATOM 1644 N N . ALA A 1 210 ? -26.295 17.198 30.543 1.00 80.50 210 ALA A N 1
ATOM 1645 C CA . ALA A 1 210 ? -26.049 15.810 30.914 1.00 80.50 210 ALA A CA 1
ATOM 1646 C C . ALA A 1 210 ? -24.631 15.379 30.520 1.00 80.50 210 ALA A C 1
ATOM 1648 O O . ALA A 1 210 ? -24.180 15.649 29.409 1.00 80.50 210 ALA A O 1
ATOM 1649 N N . GLU A 1 211 ? -23.933 14.734 31.449 1.00 74.00 211 GLU A N 1
ATOM 1650 C CA . GLU A 1 211 ? -22.572 14.230 31.275 1.00 74.00 211 GLU A CA 1
ATOM 1651 C C . GLU A 1 211 ? -22.607 12.696 31.329 1.00 74.00 211 GLU A C 1
ATOM 1653 O O . GLU A 1 211 ? -23.032 12.147 32.348 1.00 74.00 211 GLU A O 1
ATOM 1658 N N . PRO A 1 212 ? -22.224 11.986 30.258 1.00 67.94 212 PRO A N 1
ATOM 1659 C CA . PRO A 1 212 ? -22.208 10.526 30.255 1.00 67.94 212 PRO A CA 1
ATOM 1660 C C . PRO A 1 212 ? -21.075 9.962 31.122 1.00 67.94 212 PRO A C 1
ATOM 1662 O O . PRO A 1 212 ? -20.012 10.574 31.234 1.00 67.94 212 PRO A O 1
ATOM 1665 N N . PHE A 1 213 ? -21.294 8.771 31.687 1.00 68.88 213 PHE A N 1
ATOM 1666 C CA . PHE A 1 213 ? -20.292 7.968 32.408 1.00 68.88 213 PHE A CA 1
ATOM 1667 C C . PHE A 1 213 ? -19.545 8.744 33.503 1.00 68.88 213 PHE A C 1
ATOM 1669 O O . PHE A 1 213 ? -18.321 8.679 33.627 1.00 68.88 213 PHE A O 1
ATOM 1676 N N . ALA A 1 214 ? -20.279 9.532 34.284 1.00 69.88 214 ALA A N 1
ATOM 1677 C CA . ALA A 1 214 ? -19.693 10.395 35.296 1.00 69.88 214 ALA A CA 1
ATOM 1678 C C . ALA A 1 214 ? -19.210 9.596 36.514 1.00 69.88 214 ALA A C 1
ATOM 1680 O O . ALA A 1 214 ? -19.842 8.627 36.937 1.00 69.88 214 ALA A O 1
ATOM 1681 N N . VAL A 1 215 ? -18.120 10.062 37.125 1.00 71.75 215 VAL A N 1
ATOM 1682 C CA . VAL A 1 215 ? -17.592 9.496 38.370 1.00 71.75 215 VAL A CA 1
ATOM 1683 C C . VAL A 1 215 ? -18.135 10.269 39.559 1.00 71.75 215 VAL A C 1
ATOM 1685 O O . VAL A 1 215 ? -17.936 11.478 39.686 1.00 71.75 215 VAL A O 1
ATOM 1688 N N . LEU A 1 216 ? -18.798 9.558 40.459 1.00 75.81 216 LEU A N 1
ATOM 1689 C CA . LEU A 1 216 ? -19.286 10.072 41.726 1.00 75.81 216 LEU A CA 1
ATOM 1690 C C . LEU A 1 216 ? -18.458 9.495 42.859 1.00 75.81 216 LEU A C 1
ATOM 1692 O O . LEU A 1 216 ? -18.336 8.284 43.001 1.00 75.81 216 LEU A O 1
ATOM 1696 N N . ARG A 1 217 ? -17.927 10.367 43.711 1.00 80.94 217 ARG A N 1
ATOM 1697 C CA . ARG A 1 217 ? -17.187 9.940 44.894 1.00 80.94 217 ARG A CA 1
ATOM 1698 C C . ARG A 1 217 ? -18.099 9.914 46.113 1.00 80.94 217 ARG A C 1
ATOM 1700 O O . ARG A 1 217 ? -18.683 10.934 46.480 1.00 80.94 217 ARG A O 1
ATOM 1707 N N . GLY A 1 218 ? -18.200 8.751 46.745 1.00 77.19 218 GLY A N 1
ATOM 1708 C CA . GLY A 1 218 ? -18.940 8.550 47.981 1.00 77.19 218 GLY A CA 1
ATOM 1709 C C . GLY A 1 218 ? -18.340 9.382 49.109 1.00 77.19 218 GLY A C 1
ATOM 1710 O O . GLY A 1 218 ? -17.150 9.299 49.402 1.00 77.19 218 GLY A O 1
ATOM 1711 N N . GLN A 1 219 ? -19.169 10.196 49.756 1.00 80.38 219 GLN A N 1
ATOM 1712 C CA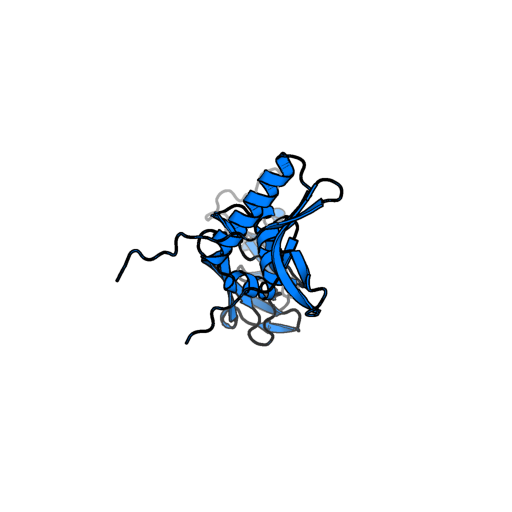 . GLN A 1 219 ? -18.701 11.152 50.762 1.00 80.38 219 GLN A CA 1
ATOM 1713 C C . GLN A 1 219 ? -18.220 10.473 52.055 1.00 80.38 219 GLN A C 1
ATOM 1715 O O . GLN A 1 219 ? -17.313 10.982 52.704 1.00 80.38 219 GLN A O 1
ATOM 1720 N N . LEU A 1 220 ? -18.805 9.321 52.402 1.00 78.56 220 LEU A N 1
ATOM 1721 C CA . LEU A 1 220 ? -18.464 8.537 53.596 1.00 78.56 220 LEU A CA 1
ATOM 1722 C C . LEU A 1 220 ? -17.584 7.321 53.283 1.00 78.56 220 LEU A C 1
ATOM 1724 O O . LEU A 1 220 ? -16.733 6.957 54.084 1.00 78.56 220 LEU A O 1
ATOM 1728 N N . SER A 1 221 ? -17.789 6.684 52.128 1.00 77.88 221 SER A N 1
ATOM 1729 C CA . SER A 1 221 ? -17.039 5.489 51.722 1.00 77.88 221 SER A CA 1
ATOM 1730 C C . SER A 1 221 ? -15.730 5.816 51.007 1.00 77.88 221 SER A C 1
ATOM 1732 O O . SER A 1 221 ? -14.877 4.947 50.871 1.00 77.88 221 SER A O 1
ATOM 1734 N N . HIS A 1 222 ? -15.593 7.042 50.492 1.00 77.19 222 HIS A N 1
ATOM 1735 C CA . HIS A 1 222 ? -14.541 7.465 49.563 1.00 77.19 222 HIS A CA 1
ATOM 1736 C C . HIS A 1 222 ? -14.442 6.647 48.267 1.00 77.19 222 HIS A C 1
ATOM 1738 O O . HIS A 1 222 ? -13.555 6.935 47.463 1.00 77.19 222 HIS A O 1
ATOM 1744 N N . LEU A 1 223 ? -15.356 5.695 48.047 1.00 60.16 223 LEU A N 1
ATOM 1745 C CA . LEU A 1 223 ? -15.424 4.868 46.849 1.00 60.16 223 LEU A CA 1
ATOM 1746 C C . LEU A 1 223 ? -15.885 5.699 45.656 1.00 60.16 223 LEU A C 1
ATOM 1748 O O . LEU A 1 223 ? -16.733 6.585 45.785 1.00 60.16 223 LEU A O 1
ATOM 1752 N N . GLU A 1 224 ? -15.323 5.400 44.496 1.00 65.44 224 GLU A N 1
ATOM 1753 C CA . GLU A 1 224 ? -15.735 5.983 43.227 1.00 65.44 224 GLU A CA 1
ATOM 1754 C C . GLU A 1 224 ? -16.781 5.075 42.578 1.00 65.44 224 GLU A C 1
ATOM 1756 O O . GLU A 1 224 ? -16.597 3.865 42.473 1.00 65.44 224 GLU A O 1
ATOM 1761 N N . HIS A 1 225 ? -17.897 5.669 42.174 1.00 68.69 225 HIS A N 1
ATOM 1762 C CA . HIS A 1 225 ? -19.001 5.011 41.494 1.00 68.69 225 HIS A CA 1
ATOM 1763 C C . HIS A 1 225 ? -19.162 5.630 40.114 1.00 68.69 225 HIS A C 1
ATOM 1765 O O . HIS A 1 225 ? -19.231 6.853 39.988 1.00 68.69 225 HIS A O 1
ATOM 1771 N N . VAL A 1 226 ? -19.253 4.794 39.087 1.00 61.78 226 VAL A N 1
ATOM 1772 C CA . VAL A 1 226 ? -19.573 5.241 37.731 1.00 61.78 226 VAL A CA 1
ATOM 1773 C C . VAL A 1 226 ? -21.083 5.222 37.554 1.00 61.78 226 VAL A C 1
ATOM 1775 O O . VAL A 1 226 ? -21.742 4.262 37.950 1.00 61.78 226 VAL A O 1
ATOM 1778 N N . VAL A 1 227 ? -21.634 6.286 36.976 1.00 75.75 227 VAL A N 1
ATOM 1779 C CA . VAL A 1 227 ? -23.057 6.370 36.625 1.00 75.75 227 VAL A CA 1
ATOM 1780 C C . VAL A 1 227 ? -23.210 6.679 35.146 1.00 75.75 227 VAL A C 1
ATOM 1782 O O . VAL A 1 227 ? -22.433 7.456 34.597 1.00 75.75 227 VAL A O 1
ATOM 1785 N N . ASP A 1 228 ? -24.219 6.096 34.506 1.00 72.00 228 ASP A N 1
ATOM 1786 C CA . ASP A 1 228 ? -24.422 6.206 33.059 1.00 72.00 228 ASP A CA 1
ATOM 1787 C C . ASP A 1 228 ? -24.617 7.650 32.594 1.00 72.00 228 ASP A C 1
ATOM 1789 O O . ASP A 1 228 ? -24.057 8.054 31.579 1.00 72.00 228 ASP A O 1
ATOM 1793 N N . ALA A 1 229 ? -25.355 8.462 33.353 1.00 79.94 229 ALA A N 1
ATOM 1794 C CA . ALA A 1 229 ? -25.452 9.895 33.101 1.00 79.94 229 ALA A CA 1
ATOM 1795 C C . ALA A 1 229 ? -25.547 10.705 34.397 1.00 79.94 229 ALA A C 1
ATOM 1797 O O . ALA A 1 229 ? -26.339 10.399 35.287 1.00 79.94 229 ALA A O 1
ATOM 1798 N N . LEU A 1 230 ? -24.793 11.799 34.480 1.00 83.81 230 LEU A N 1
ATOM 1799 C CA . LEU A 1 230 ? -24.951 12.835 35.494 1.00 83.81 230 LEU A CA 1
ATOM 1800 C C . LEU A 1 230 ? -25.640 14.050 34.879 1.00 83.81 230 LEU A C 1
ATOM 1802 O O . LEU A 1 230 ? -25.084 14.768 34.050 1.00 83.81 230 LEU A O 1
ATOM 1806 N N . VAL A 1 231 ? -26.879 14.280 35.293 1.00 91.00 231 VAL A N 1
ATOM 1807 C CA . VAL A 1 231 ? -27.774 15.275 34.707 1.00 91.00 231 VAL A CA 1
ATOM 1808 C C . VAL A 1 231 ? -27.891 16.483 35.624 1.00 91.00 231 VAL A C 1
ATOM 1810 O O . VAL A 1 231 ? -28.137 16.341 36.822 1.00 91.00 231 VAL A O 1
ATOM 1813 N N . HIS A 1 232 ? -27.776 17.678 35.051 1.00 90.19 232 HIS A N 1
ATOM 1814 C CA . HIS A 1 232 ? -27.865 18.956 35.746 1.00 90.19 232 HIS A CA 1
ATOM 1815 C C . HIS A 1 232 ? -29.056 19.779 35.242 1.00 90.19 232 HIS A C 1
ATOM 1817 O O . HIS A 1 232 ? -29.273 19.917 34.033 1.00 90.19 232 HIS A O 1
ATOM 1823 N N . LYS A 1 233 ? -29.798 20.378 36.183 1.00 89.75 233 LYS A N 1
ATOM 1824 C CA . LYS A 1 233 ? -30.824 21.399 35.919 1.00 89.75 233 LYS A CA 1
ATOM 1825 C C . LYS A 1 233 ? -30.739 22.495 36.981 1.00 89.75 233 LYS A C 1
ATOM 1827 O O . LYS A 1 233 ? -31.188 22.305 38.113 1.00 89.75 233 LYS A O 1
ATOM 1832 N N . GLY A 1 234 ? -30.160 23.638 36.619 1.00 86.69 234 GLY A N 1
ATOM 1833 C CA . GLY A 1 234 ? -29.794 24.663 37.601 1.00 86.69 234 GLY A CA 1
ATOM 1834 C C . GLY A 1 234 ? -28.791 24.100 38.613 1.00 86.69 234 GLY A C 1
ATOM 1835 O O . GLY A 1 234 ? -27.814 23.473 38.217 1.00 86.69 234 GLY A O 1
ATOM 1836 N N . GLU A 1 235 ? -29.058 24.265 39.909 1.00 86.81 235 GLU A N 1
ATOM 1837 C CA . GLU A 1 235 ? -28.194 23.753 40.990 1.00 86.81 235 GLU A CA 1
ATOM 1838 C C . GLU A 1 235 ? -28.424 22.271 41.331 1.00 86.81 235 GLU A C 1
ATOM 1840 O O . GLU A 1 235 ? -27.684 21.680 42.117 1.00 86.81 235 GLU A O 1
ATOM 1845 N N . LYS A 1 236 ? -29.458 21.642 40.760 1.00 90.44 236 LYS A N 1
ATOM 1846 C CA . LYS A 1 236 ? -29.780 20.242 41.048 1.00 90.44 236 LYS A CA 1
ATOM 1847 C C . LYS A 1 236 ? -28.988 19.313 40.137 1.00 90.44 236 LYS A C 1
ATOM 1849 O O . LYS A 1 236 ? -28.941 19.523 38.924 1.00 90.44 236 LYS A O 1
ATOM 1854 N N . ARG A 1 237 ? -28.449 18.245 40.730 1.00 90.19 237 ARG A N 1
ATOM 1855 C CA . ARG A 1 237 ? -27.784 17.138 40.034 1.00 90.19 237 ARG A CA 1
ATOM 1856 C C . ARG A 1 237 ? -28.494 15.815 40.307 1.00 90.19 237 ARG A C 1
ATOM 1858 O O . ARG A 1 237 ? -28.928 15.574 41.432 1.00 90.19 237 ARG A O 1
ATOM 1865 N N . CYS A 1 238 ? -28.601 14.972 39.289 1.00 90.88 238 CYS A N 1
ATOM 1866 C CA . CYS A 1 238 ? -29.200 13.645 39.365 1.00 90.88 238 CYS A CA 1
ATOM 1867 C C . CYS A 1 238 ? -28.293 12.636 38.661 1.00 90.88 238 CYS A C 1
ATOM 1869 O O . CYS A 1 238 ? -27.837 12.886 37.548 1.00 90.88 238 CYS A O 1
ATOM 1871 N N . ALA A 1 239 ? -28.036 11.513 39.324 1.00 85.19 239 ALA A N 1
ATOM 1872 C CA . ALA A 1 239 ? -27.340 10.383 38.738 1.00 85.19 239 ALA A CA 1
ATOM 1873 C C . ALA A 1 239 ? -28.362 9.421 38.131 1.00 85.19 239 ALA A C 1
ATOM 1875 O O . ALA A 1 239 ? -29.326 9.045 38.798 1.00 85.19 239 ALA A O 1
ATOM 1876 N N . VAL A 1 240 ? -28.144 9.029 36.884 1.00 83.19 240 VAL A N 1
ATOM 1877 C CA . VAL A 1 240 ? -28.984 8.091 36.148 1.00 83.19 240 VAL A CA 1
ATOM 1878 C C . VAL A 1 240 ? -28.154 6.855 35.851 1.00 83.19 240 VAL A C 1
ATOM 1880 O O . VAL A 1 240 ? -27.029 6.966 35.369 1.00 83.19 240 VAL A O 1
ATOM 1883 N N . VAL A 1 241 ? -28.730 5.694 36.148 1.00 76.81 241 VAL A N 1
ATOM 1884 C CA . VAL A 1 241 ? -28.208 4.381 35.773 1.00 76.81 241 VAL A CA 1
ATOM 1885 C C . VAL A 1 241 ? -29.261 3.725 34.887 1.00 76.81 241 VAL A C 1
ATOM 1887 O O . VAL A 1 241 ? -30.435 3.660 35.258 1.00 76.81 241 VAL A O 1
ATOM 1890 N N . LEU A 1 242 ? -28.863 3.304 33.695 1.00 71.00 242 LEU A N 1
ATOM 1891 C CA . LEU A 1 242 ? -29.709 2.627 32.728 1.00 71.00 242 LEU A CA 1
ATOM 1892 C C . LEU A 1 242 ? -29.597 1.121 32.941 1.00 71.00 242 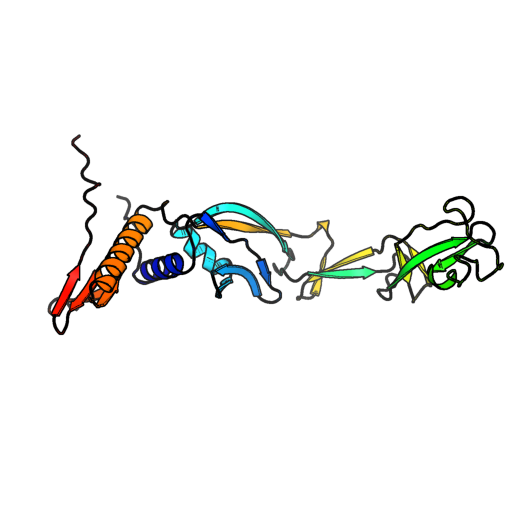LEU A C 1
ATOM 1894 O O . LEU A 1 242 ? -28.553 0.517 32.725 1.00 71.00 242 LEU A O 1
ATOM 1898 N N . ILE A 1 243 ? -30.711 0.509 33.332 1.00 68.94 243 ILE A N 1
ATOM 1899 C CA . ILE A 1 243 ? -30.803 -0.936 33.533 1.00 68.94 243 ILE A CA 1
ATOM 1900 C C . ILE A 1 243 ? -31.579 -1.527 32.356 1.00 68.94 243 ILE A C 1
ATOM 1902 O O . ILE A 1 243 ? -32.739 -1.178 32.126 1.00 68.94 243 ILE A O 1
ATOM 1906 N N . ASP A 1 244 ? -30.937 -2.410 31.592 1.00 60.06 244 ASP A N 1
ATOM 1907 C CA . ASP A 1 244 ? -31.591 -3.141 30.508 1.00 60.06 244 ASP A CA 1
ATOM 1908 C C . ASP A 1 244 ? -32.258 -4.415 31.049 1.00 60.06 244 ASP A C 1
ATOM 1910 O O . ASP A 1 244 ? -31.607 -5.436 31.259 1.00 60.06 244 ASP A O 1
ATOM 1914 N N . ASN A 1 245 ? -33.576 -4.370 31.259 1.00 56.31 245 ASN A N 1
ATOM 1915 C CA . ASN A 1 245 ? -34.352 -5.515 31.759 1.00 56.31 245 ASN A CA 1
ATOM 1916 C C . ASN A 1 245 ? -34.640 -6.589 30.693 1.00 56.31 245 ASN A C 1
ATOM 1918 O O . ASN A 1 245 ? -35.341 -7.558 30.979 1.00 56.31 245 ASN A O 1
ATOM 1922 N N . SER A 1 246 ? -34.100 -6.470 29.476 1.00 51.72 246 SER A N 1
ATOM 1923 C CA . SER A 1 246 ? -34.219 -7.522 28.453 1.00 51.72 246 SER A CA 1
ATOM 1924 C C . SER A 1 246 ? -33.423 -8.803 28.772 1.00 51.72 246 SER A C 1
ATOM 1926 O O . SER A 1 246 ? -33.441 -9.749 27.988 1.00 51.72 246 SER A O 1
ATOM 1928 N N . VAL A 1 247 ? -32.788 -8.869 29.950 1.00 46.22 247 VAL A N 1
ATOM 1929 C CA . VAL A 1 247 ? -32.133 -10.062 30.518 1.00 46.22 247 VAL A CA 1
ATOM 1930 C C . VAL A 1 247 ? -32.941 -10.667 31.679 1.00 46.22 247 VAL A C 1
ATOM 1932 O O . VAL A 1 247 ? -32.399 -11.372 32.522 1.00 46.22 247 VAL A O 1
ATOM 1935 N N . ALA A 1 248 ? -34.257 -10.450 31.732 1.00 35.16 248 ALA A N 1
ATOM 1936 C CA . ALA A 1 248 ? -35.113 -11.439 32.375 1.00 35.16 248 ALA A CA 1
ATOM 1937 C C . ALA A 1 248 ? -35.279 -12.600 31.389 1.00 35.16 248 ALA A C 1
ATOM 1939 O O . ALA A 1 248 ? -36.072 -12.523 30.451 1.00 35.16 248 ALA A O 1
ATOM 1940 N N . SER A 1 249 ? -34.509 -13.671 31.578 1.00 33.94 249 SER A N 1
ATOM 1941 C CA . SER A 1 249 ? -34.931 -14.972 31.070 1.00 33.94 249 SER A CA 1
ATOM 1942 C C . SER A 1 249 ? -36.334 -15.239 31.630 1.00 33.94 249 SER A C 1
ATOM 1944 O O . SER A 1 249 ? -36.480 -15.239 32.855 1.00 33.94 249 SER A O 1
ATOM 1946 N N . PRO A 1 250 ? -37.371 -15.436 30.798 1.00 36.69 250 PRO A N 1
ATOM 1947 C CA . PRO A 1 250 ? -38.579 -16.067 31.287 1.00 36.69 250 PRO A CA 1
ATOM 1948 C C . PRO A 1 250 ? -38.201 -17.526 31.563 1.00 36.69 250 PRO A C 1
ATOM 1950 O O . PRO A 1 250 ? -37.906 -18.265 30.630 1.00 36.69 250 PRO A O 1
ATOM 1953 N N . ASP A 1 251 ? -38.103 -17.861 32.847 1.00 36.62 251 ASP A N 1
ATOM 1954 C CA . ASP A 1 251 ? -38.183 -19.195 33.452 1.00 36.62 251 ASP A CA 1
ATOM 1955 C C . ASP A 1 251 ? -37.689 -20.401 32.625 1.00 36.62 251 ASP A C 1
ATOM 1957 O O . ASP A 1 251 ? -38.414 -20.904 31.767 1.00 36.62 251 ASP A O 1
ATOM 1961 N N . THR A 1 252 ? -36.505 -20.945 32.946 1.00 34.25 252 THR A N 1
ATOM 1962 C CA . THR A 1 252 ? -36.273 -22.345 33.405 1.00 34.25 252 THR A CA 1
ATOM 1963 C C . THR A 1 252 ? -34.793 -22.659 33.604 1.00 34.25 252 THR A C 1
ATOM 1965 O O . TH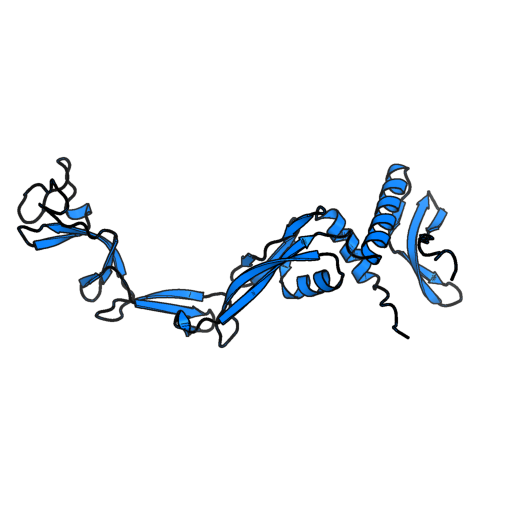R A 1 252 ? -33.960 -22.196 32.795 1.00 34.25 252 THR A O 1
#